Protein AF-A0A6V8LDZ2-F1 (afdb_monomer)

Foldseek 3Di:
DDDQLLVVLQVLLCVQVVDGQQDDPDPVSSVVCLVDNQGHDRPRCVLCVVLSVQSSDPDPVSHDDPVRSVVSVVVSVDDPPPDDDPPPPPDPDDDPDPDDPDPDDPDDDDDDDDDDDDDDDDDDDDDDDDDDDDDDDDDDDDDDDDDDDPDPDDPPPPPDDPDADDLDDDDDADPDPAPDADDDDPDDPDDDDPQWDWGADPLGDIDIDGVQWGWDDDNQKTWTHDVVFPKIKIKGKQLPDDDAQLVVVVVSVCVVVVVVQFAPKDWPDWAKADPAVTHIKTWIWGAHPVRFIKIKIWTWDANDNSIIMIIMIMHGPVPPPPDPDPHD

Solvent-accessible surface area (backbone atoms only — not comparable to full-atom values): 21182 Å² total; per-residue (Å²): 136,86,73,64,56,46,62,51,26,43,50,54,40,24,73,60,65,76,43,58,44,39,70,51,98,42,70,67,54,21,53,48,27,66,72,74,47,77,66,55,87,66,86,71,35,67,72,45,42,69,47,42,63,26,25,58,37,83,55,70,92,73,26,54,50,71,70,55,42,50,55,46,49,54,55,51,68,51,76,65,93,87,66,78,78,76,77,77,76,78,73,77,79,80,76,91,70,94,72,88,80,73,87,81,72,85,84,78,83,87,88,81,79,89,86,86,79,88,83,84,82,91,86,82,90,82,88,84,89,86,86,86,88,86,88,82,87,86,87,80,87,84,87,88,81,92,76,96,72,90,76,86,82,74,84,71,74,69,90,78,70,96,60,88,81,58,97,80,63,68,77,80,78,75,96,64,84,66,63,83,74,52,79,66,71,96,77,65,98,67,87,74,60,92,65,44,41,66,41,54,45,96,92,70,54,73,47,76,44,54,67,77,38,50,48,48,69,50,87,81,29,41,35,36,32,40,76,98,51,80,34,37,41,34,42,38,70,38,46,82,74,75,81,62,45,51,58,49,50,56,47,52,51,51,59,56,53,72,72,60,76,47,39,80,58,44,80,74,45,75,42,66,37,74,54,82,77,22,29,16,33,41,30,36,34,28,37,50,98,86,67,50,52,32,30,36,43,36,44,34,32,27,81,50,94,64,34,28,39,32,44,35,42,36,33,44,44,91,73,49,72,79,74,75,79,78,76,125

Sequence (328 aa):
METDLWSLGATLFAAVEGRSPYARSTTMATLTALATAPPDPAPRAGALRPVLGGLLRKDPRHRLTAEEAERLLRRAATPPAGTTPARTRRLPLPRRTTEHVRPEFPAGNPHRRRRYLAAGAAAAVVATLVTVGVAVLLDTGGERGTARLAAIGGASAPAGGAGAGSAMPCGSPPTGPGQTRPPVPATHRYALADGFVWHADPTGFEMAAPATWTYFRDGDVVCFREPGGPRLLAVDTEPDLIGDAVAHWKFEEKRVTATGGLSGYSRVAILPNRYFAGGADWDCTWTNTKGDRLRARQELFRTAPGLAYTIIWITRDLDWPGALPSYG

Secondary structure (DSSP, 8-state):
----HHHHHHHHHHHHHSS-TT--SSHHHHHHHHHHSPPPP-TT-GGGHHHHHHHT-SSGGGSPPHHHHHHHHHHHHS--TT--------PPPPP--------------------------------------------------------------------S--SS---SPPSSSPPPPPPPPS--SSPPPTTEEEEE-TTS-EEEEETTSEEEEETTEEEEE-TTSS-EEEEEE-TT--S-HHHHHHHHHHHHHHTS-STT-EEEEEEEE-STT-EEEEEEEEE-TTSPEEEEEEEEEEEETTEEEEEEEEEEGGGS-S-PPP--

InterPro domains:
  IPR000719 Protein kinase domain [PS50011] (1-73)
  IPR011009 Protein kinase-like domain superfamily [SSF56112] (2-102)

Mean predicted aligned error: 20.53 Å

Structure (mmCIF, N/CA/C/O backbone):
data_AF-A0A6V8LDZ2-F1
#
_entry.id   AF-A0A6V8LDZ2-F1
#
loop_
_atom_site.group_PDB
_atom_site.id
_atom_site.type_symbol
_atom_site.label_atom_id
_atom_site.label_alt_id
_atom_site.label_comp_id
_atom_site.label_asym_id
_atom_site.label_entity_id
_atom_site.label_seq_id
_atom_site.pdbx_PDB_ins_code
_atom_site.Cartn_x
_atom_site.Cartn_y
_atom_site.Cartn_z
_atom_site.occupancy
_atom_site.B_iso_or_equiv
_atom_site.auth_seq_id
_atom_site.auth_comp_id
_atom_site.auth_asym_id
_atom_site.auth_atom_id
_atom_site.pdbx_PDB_model_num
ATOM 1 N N . MET A 1 1 ? 20.212 1.951 -21.242 1.00 34.53 1 MET A N 1
ATOM 2 C CA . MET A 1 1 ? 18.797 1.529 -21.245 1.00 34.53 1 MET A CA 1
ATOM 3 C C . MET A 1 1 ? 18.808 0.022 -21.067 1.00 34.53 1 MET A C 1
ATOM 5 O O . MET A 1 1 ? 19.000 -0.709 -22.027 1.00 34.53 1 MET A O 1
ATOM 9 N N . GLU A 1 2 ? 18.808 -0.421 -19.816 1.00 43.12 2 GLU A N 1
ATOM 10 C CA . GLU A 1 2 ? 19.025 -1.822 -19.453 1.00 43.12 2 GLU A CA 1
ATOM 11 C C . GLU A 1 2 ? 17.706 -2.573 -19.657 1.00 43.12 2 GLU A C 1
ATOM 13 O O . GLU A 1 2 ? 16.691 -2.262 -19.038 1.00 43.12 2 GLU A O 1
ATOM 18 N N . THR A 1 3 ? 17.673 -3.462 -20.645 1.00 55.00 3 THR A N 1
ATOM 19 C CA . THR A 1 3 ? 16.489 -4.260 -20.978 1.00 55.00 3 THR A CA 1
ATOM 20 C C . THR A 1 3 ? 16.364 -5.375 -19.940 1.00 55.00 3 THR A C 1
ATOM 22 O O . THR A 1 3 ? 17.343 -6.067 -19.679 1.00 55.00 3 THR A O 1
ATOM 25 N N . ASP A 1 4 ? 15.187 -5.561 -19.335 1.00 83.38 4 ASP A N 1
ATOM 26 C CA . ASP A 1 4 ? 15.007 -6.567 -18.280 1.00 83.38 4 ASP A CA 1
ATOM 27 C C . ASP A 1 4 ? 15.231 -8.000 -18.816 1.00 83.38 4 ASP A C 1
ATOM 29 O O . ASP A 1 4 ? 14.411 -8.570 -19.543 1.00 83.38 4 ASP A O 1
ATOM 33 N N . LEU A 1 5 ? 16.370 -8.589 -18.440 1.00 88.62 5 LEU A N 1
ATOM 34 C CA . LEU A 1 5 ? 16.816 -9.934 -18.823 1.00 88.62 5 LEU A CA 1
ATOM 35 C C . LEU A 1 5 ? 15.851 -11.040 -18.367 1.00 88.62 5 LEU A C 1
ATOM 37 O O . LEU A 1 5 ? 15.794 -12.112 -18.978 1.00 88.62 5 LEU A O 1
ATOM 41 N N . TRP A 1 6 ? 15.054 -10.786 -17.328 1.00 88.38 6 TRP A N 1
ATOM 42 C CA . TRP A 1 6 ? 14.038 -11.729 -16.868 1.00 88.38 6 TRP A CA 1
ATOM 43 C C . TRP A 1 6 ? 12.865 -11.822 -17.845 1.00 88.38 6 TRP A C 1
ATOM 45 O O . TRP A 1 6 ? 12.447 -12.924 -18.211 1.00 88.38 6 TRP A O 1
ATOM 55 N N . SER A 1 7 ? 12.402 -10.676 -18.348 1.00 87.12 7 SER A N 1
ATOM 56 C CA . SER A 1 7 ? 11.369 -10.594 -19.385 1.00 87.12 7 SER A CA 1
ATOM 57 C C . SER A 1 7 ? 11.802 -11.281 -20.692 1.00 87.12 7 SER A C 1
ATOM 59 O O . SER A 1 7 ? 11.003 -11.975 -21.332 1.00 87.12 7 SER A O 1
ATOM 61 N N . LEU A 1 8 ? 13.089 -11.188 -21.055 1.00 91.06 8 LEU A N 1
ATOM 62 C CA . LEU A 1 8 ? 13.672 -11.964 -22.159 1.00 91.06 8 LEU A CA 1
ATOM 63 C C . LEU A 1 8 ? 13.602 -13.476 -21.888 1.00 91.06 8 LEU A C 1
ATOM 65 O O . LEU A 1 8 ? 13.150 -14.236 -22.746 1.00 91.06 8 LEU A O 1
ATOM 69 N N . GLY A 1 9 ? 14.000 -13.916 -20.690 1.00 92.00 9 GLY A N 1
ATOM 70 C CA . GLY A 1 9 ? 13.922 -15.320 -20.282 1.00 92.00 9 GLY A CA 1
ATOM 71 C C . GLY A 1 9 ? 12.496 -15.875 -20.327 1.00 92.00 9 GLY A C 1
ATOM 72 O O . GLY A 1 9 ? 12.280 -16.976 -20.834 1.00 92.00 9 GLY A O 1
ATOM 73 N N . ALA A 1 10 ? 11.509 -15.101 -19.866 1.00 89.19 10 ALA A N 1
ATOM 74 C CA . ALA A 1 10 ? 10.099 -15.487 -19.903 1.00 89.19 10 ALA A CA 1
ATOM 75 C C . ALA A 1 10 ? 9.569 -15.604 -21.341 1.00 89.19 10 ALA A C 1
ATOM 77 O O . ALA A 1 10 ? 8.840 -16.546 -21.659 1.00 89.19 10 ALA A O 1
ATOM 78 N N . THR A 1 11 ? 9.987 -14.696 -22.226 1.00 91.69 11 THR A N 1
ATOM 79 C CA . THR A 1 11 ? 9.624 -14.719 -23.650 1.00 91.69 11 THR A CA 1
ATOM 80 C C . THR A 1 11 ? 10.235 -15.924 -24.367 1.00 91.69 11 THR A C 1
ATOM 82 O O . THR A 1 11 ? 9.533 -16.632 -25.087 1.00 91.69 11 THR A O 1
ATOM 85 N N . LEU A 1 12 ? 11.521 -16.213 -24.135 1.00 92.12 12 LEU A N 1
ATOM 86 C CA . LEU A 1 12 ? 12.196 -17.389 -24.698 1.00 92.12 12 LEU A CA 1
ATOM 87 C C . LEU A 1 12 ? 11.582 -18.695 -24.185 1.00 92.12 12 LEU A C 1
ATOM 89 O O . LEU A 1 12 ? 11.376 -19.624 -24.966 1.00 92.12 12 LEU A O 1
ATOM 93 N N . PHE A 1 13 ? 11.239 -18.757 -22.895 1.00 91.62 13 PHE A N 1
ATOM 94 C CA . PHE A 1 13 ? 10.516 -19.891 -22.327 1.00 91.62 13 PHE A CA 1
ATOM 95 C C . PHE A 1 13 ? 9.179 -20.087 -23.045 1.00 91.62 13 PHE A C 1
ATOM 97 O O . PHE A 1 13 ? 8.890 -21.190 -23.497 1.00 91.62 13 PHE A O 1
ATOM 104 N N . ALA A 1 14 ? 8.386 -19.025 -23.212 1.00 89.56 14 ALA A N 1
ATOM 105 C CA . ALA A 1 14 ? 7.100 -19.104 -23.898 1.00 89.56 14 ALA A CA 1
ATOM 106 C C . ALA A 1 14 ? 7.238 -19.498 -25.377 1.00 89.56 14 ALA A C 1
ATOM 108 O O . ALA A 1 14 ? 6.410 -20.255 -25.878 1.00 89.56 14 ALA A O 1
ATOM 109 N N . ALA A 1 15 ? 8.293 -19.057 -26.065 1.00 91.19 15 ALA A N 1
ATOM 110 C CA . ALA A 1 15 ? 8.558 -19.436 -27.453 1.00 91.19 15 ALA A CA 1
ATOM 111 C C . ALA A 1 15 ? 8.869 -20.936 -27.612 1.00 91.19 15 ALA A C 1
ATOM 113 O O . ALA A 1 15 ? 8.462 -21.555 -28.592 1.00 91.19 15 ALA A O 1
ATOM 114 N N . VAL A 1 16 ? 9.570 -21.527 -26.642 1.00 91.94 16 VAL A N 1
ATOM 115 C CA . VAL A 1 16 ? 9.959 -22.946 -26.646 1.00 91.94 16 VAL A CA 1
ATOM 116 C C . VAL A 1 16 ? 8.846 -23.845 -26.100 1.00 91.94 16 VAL A C 1
ATOM 118 O O . VAL A 1 16 ? 8.580 -24.926 -26.628 1.00 91.94 16 VAL A O 1
ATOM 121 N N . GLU A 1 17 ? 8.202 -23.414 -25.017 1.00 86.25 17 GLU A N 1
ATOM 122 C CA . GLU A 1 17 ? 7.240 -24.210 -24.258 1.00 86.25 17 GLU A CA 1
ATOM 123 C C . GLU A 1 17 ? 5.776 -23.878 -24.601 1.00 86.25 17 GLU A C 1
ATOM 125 O O . GLU A 1 17 ? 4.855 -24.544 -24.128 1.00 86.25 17 GLU A O 1
ATOM 130 N N . GLY A 1 18 ? 5.503 -22.860 -25.414 1.00 86.81 18 GLY A N 1
ATOM 131 C CA . GLY A 1 18 ? 4.137 -22.459 -25.783 1.00 86.81 18 GLY A CA 1
ATOM 132 C C . GLY A 1 18 ? 3.273 -21.977 -24.609 1.00 86.81 18 GLY A C 1
ATOM 133 O O . GLY A 1 18 ? 2.060 -21.857 -24.752 1.00 86.81 18 GLY A O 1
ATOM 134 N N . ARG A 1 19 ? 3.870 -21.733 -23.437 1.00 83.50 19 ARG A N 1
ATOM 135 C CA . ARG A 1 19 ? 3.201 -21.283 -22.208 1.00 83.50 19 ARG A CA 1
ATOM 136 C C . ARG A 1 19 ? 4.161 -20.457 -21.360 1.00 83.50 19 ARG A C 1
ATOM 138 O O . ARG A 1 19 ? 5.368 -20.661 -21.434 1.00 83.50 19 ARG A O 1
ATOM 145 N N . SER A 1 20 ? 3.634 -19.559 -20.530 1.00 87.94 20 SER A N 1
ATOM 146 C CA . SER A 1 20 ? 4.458 -18.802 -19.578 1.00 87.94 20 SER A CA 1
ATOM 147 C C . SER A 1 20 ? 5.080 -19.731 -18.515 1.00 87.94 20 SER A C 1
ATOM 149 O O . SER A 1 20 ? 4.407 -20.676 -18.086 1.00 87.94 20 SER A O 1
ATOM 151 N N . PRO A 1 21 ? 6.317 -19.456 -18.046 1.00 86.50 21 PRO A N 1
ATOM 152 C CA . PRO A 1 21 ? 6.976 -20.230 -16.985 1.00 86.50 21 PRO A CA 1
ATOM 153 C C . PRO A 1 21 ? 6.234 -20.219 -15.645 1.00 86.50 21 PRO A C 1
ATOM 155 O O . PRO A 1 21 ? 6.522 -21.054 -14.793 1.00 86.50 21 PRO A O 1
ATOM 158 N N . TYR A 1 22 ? 5.285 -19.298 -15.462 1.00 87.94 22 TYR A N 1
ATOM 159 C CA . TYR A 1 22 ? 4.509 -19.139 -14.231 1.00 87.94 22 TYR A CA 1
ATOM 160 C C . TYR A 1 22 ? 2.998 -19.247 -14.464 1.00 87.94 22 TYR A C 1
ATOM 162 O O . TYR A 1 22 ? 2.218 -18.881 -13.589 1.00 87.94 22 TYR A O 1
ATOM 170 N N . ALA A 1 23 ? 2.563 -19.713 -15.640 1.00 82.50 23 ALA A N 1
ATOM 171 C CA . ALA A 1 23 ? 1.142 -19.810 -15.963 1.00 82.50 23 ALA A CA 1
ATOM 172 C C . ALA A 1 23 ? 0.403 -20.691 -14.941 1.00 82.50 23 ALA A C 1
ATOM 174 O O . ALA A 1 23 ? 0.799 -21.832 -14.687 1.00 82.50 23 ALA A O 1
ATOM 175 N N . ARG A 1 24 ? -0.688 -20.176 -14.371 1.00 88.12 24 ARG A N 1
ATOM 176 C CA . ARG A 1 24 ? -1.622 -20.923 -13.516 1.00 88.12 24 ARG A CA 1
ATOM 177 C C . ARG A 1 24 ? -3.052 -20.748 -14.030 1.00 88.12 24 ARG A C 1
ATOM 179 O O . ARG A 1 24 ? -3.310 -19.919 -14.897 1.00 88.12 24 ARG A O 1
ATOM 186 N N . SER A 1 25 ? -3.981 -21.540 -13.495 1.00 79.94 25 SER A N 1
ATOM 187 C CA . SER A 1 25 ? -5.395 -21.543 -13.904 1.00 79.94 25 SER A CA 1
ATOM 188 C C . SER A 1 25 ? -6.151 -20.258 -13.557 1.00 79.94 25 SER A C 1
ATOM 190 O O . SER A 1 25 ? -7.186 -19.986 -14.156 1.00 79.94 25 SER A O 1
ATOM 192 N N . THR A 1 26 ? -5.648 -19.460 -12.612 1.00 74.31 26 THR A N 1
ATOM 193 C CA . THR A 1 26 ? -6.219 -18.156 -12.255 1.00 74.31 26 THR A CA 1
ATOM 194 C C . THR A 1 26 ? -5.159 -17.060 -12.320 1.00 74.31 26 THR A C 1
ATOM 196 O O . THR A 1 26 ? -3.963 -17.306 -12.119 1.00 74.31 26 THR A O 1
ATOM 199 N N . THR A 1 27 ? -5.594 -15.825 -12.578 1.00 72.12 27 THR A N 1
ATOM 200 C CA . THR A 1 27 ? -4.716 -14.645 -12.616 1.00 72.12 27 THR A CA 1
ATOM 201 C C . THR A 1 27 ? -3.994 -14.453 -11.288 1.00 72.12 27 THR A C 1
ATOM 203 O O . THR A 1 27 ? -2.779 -14.281 -11.278 1.00 72.12 27 THR A O 1
ATOM 206 N N . MET A 1 28 ? -4.712 -14.575 -10.165 1.00 59.00 28 MET A N 1
ATOM 207 C CA . MET A 1 28 ? -4.116 -14.450 -8.834 1.00 59.00 28 MET A CA 1
ATOM 208 C C . MET A 1 28 ? -3.047 -15.521 -8.599 1.00 59.00 28 MET A C 1
ATOM 210 O O . MET A 1 28 ? -1.947 -15.193 -8.175 1.00 59.00 28 MET A O 1
ATOM 214 N N . ALA A 1 29 ? -3.309 -16.781 -8.965 1.00 57.56 29 ALA A N 1
ATOM 215 C CA . ALA A 1 29 ? -2.313 -17.843 -8.842 1.00 57.56 29 ALA A CA 1
ATOM 216 C C . ALA A 1 29 ? -1.091 -17.606 -9.745 1.00 57.56 29 ALA A C 1
ATOM 218 O O . ALA A 1 29 ? 0.025 -17.948 -9.361 1.00 57.56 29 ALA A O 1
ATOM 219 N N . THR A 1 30 ? -1.281 -17.000 -10.920 1.00 75.50 30 THR A N 1
ATOM 220 C CA . THR A 1 30 ? -0.185 -16.631 -11.830 1.00 75.50 30 THR A CA 1
ATOM 221 C C . THR A 1 30 ? 0.663 -15.507 -11.234 1.00 75.50 30 THR A C 1
ATOM 223 O O . THR A 1 30 ? 1.886 -15.608 -11.240 1.00 75.50 30 THR A O 1
ATOM 226 N N . LEU A 1 31 ? 0.040 -14.475 -10.654 1.00 78.44 31 LEU A N 1
ATOM 227 C CA . LEU A 1 31 ? 0.740 -13.397 -9.943 1.00 78.44 31 LEU A CA 1
ATOM 228 C C . LEU A 1 31 ? 1.488 -13.927 -8.712 1.00 78.44 31 LEU A C 1
ATOM 230 O O . LEU A 1 31 ? 2.654 -13.595 -8.509 1.00 78.44 31 LEU A O 1
ATOM 234 N N . THR A 1 32 ? 0.869 -14.823 -7.940 1.00 69.62 32 THR A N 1
ATOM 235 C CA . THR A 1 32 ? 1.536 -15.508 -6.828 1.00 69.62 32 THR A CA 1
ATOM 236 C C . THR A 1 32 ? 2.716 -16.341 -7.322 1.00 69.62 32 THR A C 1
ATOM 238 O O . THR A 1 32 ? 3.797 -16.234 -6.760 1.00 69.62 32 THR A O 1
ATOM 241 N N . ALA A 1 33 ? 2.567 -17.123 -8.395 1.00 74.12 33 ALA A N 1
ATOM 242 C CA . ALA A 1 33 ? 3.661 -17.920 -8.950 1.00 74.12 33 ALA A CA 1
ATOM 243 C C . ALA A 1 33 ? 4.815 -17.039 -9.465 1.00 74.12 33 ALA A C 1
ATOM 245 O O . ALA A 1 33 ? 5.985 -17.325 -9.199 1.00 74.12 33 ALA A O 1
ATOM 246 N N . LEU A 1 34 ? 4.492 -15.926 -10.127 1.00 82.50 34 LEU A N 1
ATOM 247 C CA . LEU A 1 34 ? 5.462 -14.915 -10.552 1.00 82.50 34 LEU A CA 1
ATOM 248 C C . LEU A 1 34 ? 6.227 -14.310 -9.374 1.00 82.50 34 LEU A C 1
ATOM 250 O O . LEU A 1 34 ? 7.408 -14.009 -9.533 1.00 82.50 34 LEU A O 1
ATOM 254 N N . ALA A 1 35 ? 5.607 -14.180 -8.201 1.00 74.44 35 ALA A N 1
ATOM 255 C CA . ALA A 1 35 ? 6.265 -13.693 -6.993 1.00 74.44 35 ALA A CA 1
ATOM 256 C C . ALA A 1 35 ? 7.083 -14.798 -6.301 1.00 74.44 35 ALA A C 1
ATOM 258 O O . ALA A 1 35 ? 8.293 -14.661 -6.127 1.00 74.44 35 ALA A O 1
ATOM 259 N N . THR A 1 36 ? 6.476 -15.943 -5.994 1.00 68.19 36 THR A N 1
ATOM 260 C CA . THR A 1 36 ? 7.003 -16.884 -4.990 1.00 68.19 36 THR A CA 1
ATOM 261 C C . THR A 1 36 ? 7.473 -18.223 -5.549 1.00 68.19 36 THR A C 1
ATOM 263 O O . THR A 1 36 ? 8.342 -18.856 -4.954 1.00 68.19 36 THR A O 1
ATOM 266 N N . ALA A 1 37 ? 6.941 -18.668 -6.689 1.00 73.69 37 ALA A N 1
ATOM 267 C CA . ALA A 1 37 ? 7.258 -19.987 -7.224 1.00 73.69 37 ALA A CA 1
ATOM 268 C C . ALA A 1 37 ? 8.549 -19.970 -8.063 1.00 73.69 37 ALA A C 1
ATOM 270 O O . ALA A 1 37 ? 8.851 -18.960 -8.714 1.00 73.69 37 ALA A O 1
ATOM 271 N N . PRO A 1 38 ? 9.306 -21.081 -8.103 1.00 79.69 38 PRO A N 1
ATOM 272 C CA . PRO A 1 38 ? 10.299 -21.289 -9.150 1.00 79.69 38 PRO A CA 1
ATOM 273 C C . PRO A 1 38 ? 9.608 -21.399 -10.524 1.00 79.69 38 PRO A C 1
ATOM 275 O O . PRO A 1 38 ? 8.433 -21.775 -10.586 1.00 79.69 38 PRO A O 1
ATOM 278 N N . PRO A 1 39 ? 10.308 -21.077 -11.628 1.00 84.38 39 PRO A N 1
ATOM 279 C CA . PRO A 1 39 ? 9.775 -21.294 -12.968 1.00 84.38 39 PRO A CA 1
ATOM 280 C C . PRO A 1 39 ? 9.496 -22.782 -13.193 1.00 84.38 39 PRO A C 1
ATOM 282 O O . PRO A 1 39 ? 10.249 -23.645 -12.733 1.00 84.38 39 PRO A O 1
ATOM 285 N N . ASP A 1 40 ? 8.426 -23.082 -13.925 1.00 82.75 40 ASP A N 1
ATOM 286 C CA . ASP A 1 40 ? 8.091 -24.458 -14.271 1.00 82.75 40 ASP A CA 1
ATOM 287 C C . ASP A 1 40 ? 9.223 -25.117 -15.088 1.00 82.75 40 ASP A C 1
ATOM 289 O O . ASP A 1 40 ? 9.951 -24.434 -15.815 1.00 82.75 40 ASP A O 1
ATOM 293 N N . PRO A 1 41 ? 9.363 -26.455 -15.043 1.00 84.00 41 PRO A N 1
ATOM 294 C CA . PRO A 1 41 ? 10.351 -27.153 -15.853 1.00 84.00 41 PRO A CA 1
ATOM 295 C C . PRO A 1 41 ? 10.188 -26.849 -17.349 1.00 84.00 41 PRO A C 1
ATOM 297 O O . PRO A 1 41 ? 9.067 -26.829 -17.866 1.00 84.00 41 PRO A O 1
ATOM 300 N N . ALA A 1 42 ? 11.319 -26.677 -18.041 1.00 88.81 42 ALA A N 1
ATOM 301 C CA . ALA A 1 42 ? 11.398 -26.495 -19.491 1.00 88.81 42 ALA A CA 1
ATOM 302 C C . ALA A 1 42 ? 11.878 -27.799 -20.177 1.00 88.81 42 ALA A C 1
ATOM 304 O O . ALA A 1 42 ? 13.085 -27.981 -20.413 1.00 88.81 42 ALA A O 1
ATOM 305 N N . PRO A 1 43 ? 10.988 -28.784 -20.418 1.00 87.06 43 PRO A N 1
ATOM 306 C CA . PRO A 1 43 ? 11.352 -30.055 -21.037 1.00 87.06 43 PRO A CA 1
ATOM 307 C C . PRO A 1 43 ? 11.834 -29.913 -22.489 1.00 87.06 43 PRO A C 1
ATOM 309 O O . PRO A 1 43 ? 12.722 -30.662 -22.892 1.00 87.06 43 PRO A O 1
ATOM 312 N N . ARG A 1 44 ? 11.312 -28.945 -23.252 1.00 86.19 44 ARG A N 1
ATOM 313 C CA . ARG A 1 44 ? 11.630 -28.705 -24.672 1.00 86.19 44 ARG A CA 1
ATOM 314 C C . ARG A 1 44 ? 12.802 -27.752 -24.890 1.00 86.19 44 ARG A C 1
ATOM 316 O O . ARG A 1 44 ? 13.242 -27.584 -26.022 1.00 86.19 44 ARG A O 1
ATOM 323 N N . ALA A 1 45 ? 13.347 -27.160 -23.831 1.00 85.69 45 ALA A N 1
ATOM 324 C CA . ALA A 1 45 ? 14.394 -26.149 -23.954 1.00 85.69 45 ALA A CA 1
ATOM 325 C C . ALA A 1 45 ? 15.742 -26.640 -24.486 1.00 85.69 45 ALA A C 1
ATOM 327 O O . ALA A 1 45 ? 16.495 -25.811 -24.986 1.00 85.69 45 ALA A O 1
ATOM 328 N N . GLY A 1 46 ? 16.065 -27.937 -24.434 1.00 90.56 46 GLY A N 1
ATOM 329 C CA . GLY A 1 46 ? 17.300 -28.465 -25.032 1.00 90.56 46 GLY A CA 1
ATOM 330 C C . GLY A 1 46 ? 18.542 -27.625 -24.685 1.00 90.56 46 GLY A C 1
ATOM 331 O O . GLY A 1 46 ? 18.816 -27.377 -23.509 1.00 90.56 46 GLY A O 1
ATOM 332 N N . ALA A 1 47 ? 19.246 -27.130 -25.709 1.00 88.31 47 ALA A N 1
ATOM 333 C CA . ALA A 1 47 ? 20.431 -26.274 -25.572 1.00 88.31 47 ALA A CA 1
ATOM 334 C C . ALA A 1 47 ? 20.169 -24.907 -24.900 1.00 88.31 47 ALA A C 1
ATOM 336 O O . ALA A 1 47 ? 21.103 -24.287 -24.399 1.00 88.31 47 ALA A O 1
ATOM 337 N N . LEU A 1 48 ? 18.914 -24.446 -24.834 1.00 91.81 48 LEU A N 1
ATOM 338 C CA . LEU A 1 48 ? 18.514 -23.213 -24.144 1.00 91.81 48 LEU A CA 1
ATOM 339 C C . LEU A 1 48 ? 18.305 -23.403 -22.636 1.00 91.81 48 LEU A C 1
ATOM 341 O O . LEU A 1 48 ? 18.161 -22.410 -21.924 1.00 91.81 48 LEU A O 1
ATOM 345 N N . ARG A 1 49 ? 18.316 -24.638 -22.108 1.00 90.38 49 ARG A N 1
ATOM 346 C CA . ARG A 1 49 ? 18.135 -24.888 -20.662 1.00 90.38 49 ARG A CA 1
ATOM 347 C C . ARG A 1 49 ? 19.073 -24.069 -19.762 1.00 90.38 49 ARG A C 1
ATOM 349 O O . ARG A 1 49 ? 18.563 -23.490 -18.804 1.00 90.38 49 ARG A O 1
ATOM 356 N N . PRO A 1 50 ? 20.389 -23.959 -20.038 1.00 89.38 50 PRO A N 1
ATOM 357 C CA . PRO A 1 50 ? 21.293 -23.166 -19.201 1.00 89.38 50 PRO A CA 1
ATOM 358 C C . PRO A 1 50 ? 20.975 -21.667 -19.246 1.00 89.38 50 PRO A C 1
ATOM 360 O O . PRO A 1 50 ? 21.082 -20.985 -18.230 1.00 89.38 50 PRO A O 1
ATOM 363 N N . VAL A 1 51 ? 20.533 -21.167 -20.407 1.00 93.69 51 VAL A N 1
ATOM 364 C CA . VAL A 1 51 ? 20.124 -19.767 -20.589 1.00 93.69 51 VAL A CA 1
ATOM 365 C C . VAL A 1 51 ? 18.864 -19.479 -19.778 1.00 93.69 51 VAL A C 1
ATOM 367 O O . VAL A 1 51 ? 18.857 -18.562 -18.963 1.00 93.69 51 VAL A O 1
ATOM 370 N N . LEU A 1 52 ? 17.814 -20.292 -19.943 1.00 92.31 52 LEU A N 1
ATOM 371 C CA . LEU A 1 52 ? 16.556 -20.124 -19.209 1.00 92.31 52 LEU A CA 1
ATOM 372 C C . LEU A 1 52 ? 16.768 -20.252 -17.697 1.00 92.31 52 LEU A C 1
ATOM 374 O O . LEU A 1 52 ? 16.248 -19.441 -16.937 1.00 92.31 52 LEU A O 1
ATOM 378 N N . GLY A 1 53 ? 17.577 -21.222 -17.265 1.00 89.62 53 GLY A N 1
ATOM 379 C CA . GLY A 1 53 ? 17.900 -21.428 -15.854 1.00 89.62 53 GLY A CA 1
ATOM 380 C C . GLY A 1 53 ? 18.678 -20.273 -15.221 1.00 89.62 53 GLY A C 1
ATOM 381 O O . GLY A 1 53 ? 18.562 -20.069 -14.018 1.00 89.62 53 GLY A O 1
ATOM 382 N N . GLY A 1 54 ? 19.449 -19.515 -16.005 1.00 90.06 54 GLY A N 1
ATOM 383 C CA . GLY A 1 54 ? 20.187 -18.344 -15.532 1.00 90.06 54 GLY A CA 1
ATOM 384 C C . GLY A 1 54 ? 19.399 -17.033 -15.614 1.00 90.06 54 GLY A C 1
ATOM 385 O O . GLY A 1 54 ? 19.479 -16.225 -14.691 1.00 90.06 54 GLY A O 1
ATOM 386 N N . LEU A 1 55 ? 18.604 -16.834 -16.672 1.00 91.69 55 LEU A N 1
ATOM 387 C CA . LEU A 1 55 ? 17.759 -15.644 -16.860 1.00 91.69 55 LEU A CA 1
ATOM 388 C C . LEU A 1 55 ? 16.546 -15.627 -15.921 1.00 91.69 55 LEU A C 1
ATOM 390 O O . LEU A 1 55 ? 16.152 -14.569 -15.436 1.00 91.69 55 LEU A O 1
ATOM 394 N N . LEU A 1 56 ? 15.964 -16.794 -15.626 1.00 90.94 56 LEU A N 1
ATOM 395 C CA . LEU A 1 56 ? 14.800 -16.924 -14.741 1.00 90.94 56 LEU A CA 1
ATOM 396 C C . LEU A 1 56 ? 15.179 -17.068 -13.257 1.00 90.94 56 LEU A C 1
ATOM 398 O O . LEU A 1 56 ? 14.339 -17.453 -12.441 1.00 90.94 56 LEU A O 1
ATOM 402 N N . ARG A 1 57 ? 16.423 -16.739 -12.876 1.00 87.06 57 ARG A N 1
ATOM 403 C CA . ARG A 1 57 ? 16.816 -16.660 -11.463 1.00 87.06 57 ARG A CA 1
ATOM 404 C C . ARG A 1 57 ? 16.123 -15.485 -10.782 1.00 87.06 57 ARG A C 1
ATOM 406 O O . ARG A 1 57 ? 16.164 -14.347 -11.258 1.00 87.06 57 ARG A O 1
ATOM 413 N N . LYS A 1 58 ? 15.502 -15.787 -9.640 1.00 76.75 58 LYS A N 1
ATOM 414 C CA . LYS A 1 58 ? 14.751 -14.823 -8.831 1.00 76.75 58 LYS A CA 1
ATOM 415 C C . LYS A 1 58 ? 15.654 -13.733 -8.259 1.00 76.75 58 LYS A C 1
ATOM 417 O O . LYS A 1 58 ? 15.341 -12.567 -8.454 1.00 76.75 58 LYS A O 1
ATOM 422 N N . ASP A 1 59 ? 16.778 -14.101 -7.638 1.00 79.44 59 ASP A N 1
ATOM 423 C CA . ASP A 1 59 ? 17.766 -13.137 -7.134 1.00 79.44 59 ASP A CA 1
ATOM 424 C C . ASP A 1 59 ? 18.553 -12.509 -8.305 1.00 79.44 59 ASP A C 1
ATOM 426 O O . ASP A 1 59 ? 19.280 -13.239 -8.991 1.00 79.44 59 ASP A O 1
ATOM 430 N N . PRO A 1 60 ? 18.444 -11.184 -8.540 1.00 78.81 60 PRO A N 1
ATOM 431 C CA . PRO A 1 60 ? 19.146 -10.502 -9.626 1.00 78.81 60 PRO A CA 1
ATOM 432 C C . PRO A 1 60 ? 20.669 -10.638 -9.550 1.00 78.81 60 PRO A C 1
ATOM 434 O O . PRO A 1 60 ? 21.314 -10.725 -10.587 1.00 78.81 60 PRO A O 1
ATOM 437 N N . ARG A 1 61 ? 21.251 -10.731 -8.344 1.00 78.44 61 ARG A N 1
ATOM 438 C CA . ARG A 1 61 ? 22.713 -10.849 -8.155 1.00 78.44 61 ARG A CA 1
ATOM 439 C C . ARG A 1 61 ? 23.269 -12.175 -8.660 1.00 78.44 61 ARG A C 1
ATOM 441 O O . ARG A 1 61 ? 24.452 -12.285 -8.950 1.00 78.44 61 ARG A O 1
ATOM 448 N N . HIS A 1 62 ? 22.409 -13.187 -8.731 1.00 82.69 62 HIS A N 1
ATOM 449 C CA . HIS A 1 62 ? 22.749 -14.507 -9.240 1.00 82.69 62 HIS A CA 1
ATOM 450 C C . HIS A 1 62 ? 22.273 -14.709 -10.683 1.00 82.69 62 HIS A C 1
ATOM 452 O O . HIS A 1 62 ? 22.543 -15.766 -11.256 1.00 82.69 62 HIS A O 1
ATOM 458 N N . ARG A 1 63 ? 21.528 -13.755 -11.255 1.00 90.62 63 ARG A N 1
ATOM 459 C CA . ARG A 1 63 ? 21.006 -13.816 -12.624 1.00 90.62 63 ARG A CA 1
ATOM 460 C C . ARG A 1 63 ? 22.151 -13.625 -13.618 1.00 90.62 63 ARG A C 1
ATOM 462 O O . ARG A 1 63 ? 23.100 -12.905 -13.330 1.00 90.62 63 ARG A O 1
ATOM 469 N N . LEU A 1 64 ? 22.063 -14.286 -14.775 1.00 90.94 64 LEU A N 1
ATOM 470 C CA . LEU A 1 64 ? 23.035 -14.077 -15.856 1.00 90.94 64 LEU A CA 1
ATOM 471 C C . LEU A 1 64 ? 23.085 -12.598 -16.241 1.00 90.94 64 LEU A C 1
ATOM 473 O O . LEU A 1 64 ? 22.029 -11.973 -16.377 1.00 90.94 64 LEU A O 1
ATOM 477 N N . THR A 1 65 ? 24.289 -12.079 -16.480 1.00 90.31 65 THR A N 1
ATOM 478 C CA . THR A 1 65 ? 24.442 -10.760 -17.107 1.00 90.31 65 THR A CA 1
ATOM 479 C C . THR A 1 65 ? 24.072 -10.827 -18.590 1.00 90.31 65 THR A C 1
ATOM 481 O O . THR A 1 65 ? 23.945 -11.912 -19.173 1.00 90.31 65 THR A O 1
ATOM 484 N N . ALA A 1 66 ? 23.910 -9.665 -19.227 1.00 88.62 66 ALA A N 1
ATOM 485 C CA . ALA A 1 66 ? 23.589 -9.590 -20.648 1.00 88.62 66 ALA A CA 1
ATOM 486 C C . ALA A 1 66 ? 24.675 -10.258 -21.512 1.00 88.62 66 ALA A C 1
ATOM 488 O O . ALA A 1 66 ? 24.357 -11.038 -22.409 1.00 88.62 66 ALA A O 1
ATOM 489 N N . GLU A 1 67 ? 25.951 -10.037 -21.188 1.00 90.19 67 GLU A N 1
ATOM 490 C CA . GLU A 1 67 ? 27.107 -10.592 -21.899 1.00 90.19 67 GLU A CA 1
ATOM 491 C C . GLU A 1 67 ? 27.173 -12.119 -21.768 1.00 90.19 67 GLU A C 1
ATOM 493 O O . GLU A 1 67 ? 27.500 -12.841 -22.716 1.00 90.19 67 GLU A O 1
ATOM 498 N N . GLU A 1 68 ? 26.855 -12.646 -20.584 1.00 90.62 68 GLU A N 1
ATOM 499 C CA . GLU A 1 68 ? 26.829 -14.087 -20.348 1.00 90.62 68 GLU A CA 1
ATOM 500 C C . GLU A 1 68 ? 25.650 -14.765 -21.041 1.00 90.62 68 GLU A C 1
ATOM 502 O O . GLU A 1 68 ? 25.817 -15.831 -21.644 1.00 90.62 68 GLU A O 1
ATOM 507 N N . ALA A 1 69 ? 24.475 -14.134 -20.992 1.00 91.19 69 ALA A N 1
ATOM 508 C CA . ALA A 1 69 ? 23.288 -14.589 -21.697 1.00 91.19 69 ALA A CA 1
ATOM 509 C C . ALA A 1 69 ? 23.522 -14.608 -23.212 1.00 91.19 69 ALA A C 1
ATOM 511 O O . ALA A 1 69 ? 23.241 -15.619 -23.856 1.00 91.19 69 ALA A O 1
ATOM 512 N N . GLU A 1 70 ? 24.108 -13.549 -23.776 1.00 90.50 70 GLU A N 1
ATOM 513 C CA . GLU A 1 70 ? 24.461 -13.477 -25.194 1.00 90.50 70 GLU A CA 1
ATOM 514 C C . GLU A 1 70 ? 25.437 -14.594 -25.586 1.00 90.50 70 GLU A C 1
ATOM 516 O O . GLU A 1 70 ? 25.210 -15.312 -26.564 1.00 90.50 70 GLU A O 1
ATOM 521 N N . ARG A 1 71 ? 26.498 -14.801 -24.797 1.00 91.12 71 ARG A N 1
ATOM 522 C CA . ARG A 1 71 ? 27.480 -15.868 -25.034 1.00 91.12 71 ARG A CA 1
ATOM 523 C C . ARG A 1 71 ? 26.826 -17.250 -25.061 1.00 91.12 71 ARG A C 1
ATOM 525 O O . ARG A 1 71 ? 27.152 -18.065 -25.927 1.00 91.12 71 ARG A O 1
ATOM 532 N N . LEU A 1 72 ? 25.923 -17.535 -24.125 1.00 91.62 72 LEU A N 1
ATOM 533 C CA . LEU A 1 72 ? 25.219 -18.818 -24.061 1.00 91.62 72 LEU A CA 1
ATOM 534 C C . LEU A 1 72 ? 24.180 -18.970 -25.182 1.00 91.62 72 LEU A C 1
ATOM 536 O O . LEU A 1 72 ? 24.072 -20.053 -25.757 1.00 91.62 72 LEU A O 1
ATOM 540 N N . LEU A 1 73 ? 23.474 -17.898 -25.550 1.00 91.62 73 LEU A N 1
ATOM 541 C CA . LEU A 1 73 ? 22.546 -17.883 -26.685 1.00 91.62 73 LEU A CA 1
ATOM 542 C C . LEU A 1 73 ? 23.268 -18.145 -28.010 1.00 91.62 73 LEU A C 1
ATOM 544 O O . LEU A 1 73 ? 22.806 -18.964 -28.800 1.00 91.62 73 LEU A O 1
ATOM 548 N N . ARG A 1 74 ? 24.435 -17.525 -28.229 1.00 89.81 74 ARG A N 1
ATOM 549 C CA . ARG A 1 74 ? 25.277 -17.788 -29.408 1.00 89.81 74 ARG A CA 1
ATOM 550 C C . ARG A 1 74 ? 25.703 -19.252 -29.478 1.00 89.81 74 ARG A C 1
ATOM 552 O O . ARG A 1 74 ? 25.637 -19.845 -30.545 1.00 89.81 74 ARG A O 1
ATOM 559 N N . ARG A 1 75 ? 26.075 -19.860 -28.346 1.00 87.94 75 ARG A N 1
ATOM 560 C CA . ARG A 1 75 ? 26.399 -21.297 -28.288 1.00 87.94 75 ARG A CA 1
ATOM 561 C C . ARG A 1 75 ? 25.195 -22.179 -28.612 1.00 87.94 75 ARG A C 1
ATOM 563 O O . ARG A 1 75 ? 25.357 -23.150 -29.336 1.00 87.94 75 ARG A O 1
ATOM 570 N N . ALA A 1 76 ? 24.008 -21.840 -28.110 1.00 86.31 76 ALA A N 1
ATOM 571 C CA . ALA A 1 76 ? 22.781 -22.583 -28.400 1.00 86.31 76 ALA A CA 1
ATOM 572 C C . ALA A 1 76 ? 22.318 -22.433 -29.862 1.00 86.31 76 ALA A C 1
ATOM 574 O O . ALA A 1 76 ? 21.661 -23.327 -30.388 1.00 86.31 76 ALA A O 1
ATOM 575 N N . ALA A 1 77 ? 22.665 -21.319 -30.515 1.00 83.75 77 ALA A N 1
ATOM 576 C CA . ALA A 1 77 ? 22.384 -21.070 -31.927 1.00 83.75 77 ALA A CA 1
ATOM 577 C C . ALA A 1 77 ? 23.362 -21.781 -32.880 1.00 83.75 77 ALA A C 1
ATOM 579 O O . ALA A 1 77 ? 23.045 -21.940 -34.059 1.00 83.75 77 ALA A O 1
ATOM 580 N N . THR A 1 78 ? 24.529 -22.215 -32.394 1.00 79.50 78 THR A N 1
ATOM 581 C CA . THR A 1 78 ? 25.506 -22.961 -33.194 1.00 79.50 78 THR A CA 1
ATOM 582 C C . TH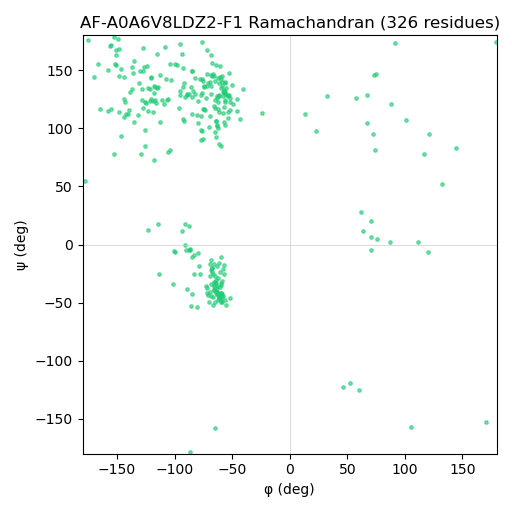R A 1 78 ? 25.158 -24.453 -33.185 1.00 79.50 78 THR A C 1
ATOM 584 O O . THR A 1 78 ? 25.274 -25.097 -32.140 1.00 79.50 78 THR A O 1
ATOM 587 N N . PRO A 1 79 ? 24.748 -25.048 -34.319 1.00 58.22 79 PRO A N 1
ATOM 588 C CA . PRO A 1 79 ? 24.521 -26.486 -34.390 1.00 58.22 79 PRO A CA 1
ATOM 589 C C . PRO A 1 79 ? 25.849 -27.249 -34.218 1.00 58.22 79 PRO A C 1
ATOM 591 O O . PRO A 1 79 ? 26.890 -26.768 -34.676 1.00 58.22 79 PRO A O 1
ATOM 594 N N . PRO A 1 80 ? 25.851 -28.441 -33.593 1.00 57.81 80 PRO A N 1
ATOM 595 C CA . PRO A 1 80 ? 27.042 -29.281 -33.557 1.00 57.81 80 PRO A CA 1
ATOM 596 C C . PRO A 1 80 ? 27.480 -29.622 -34.987 1.00 57.81 80 PRO A C 1
ATOM 598 O O . PRO A 1 80 ? 26.648 -29.936 -35.847 1.00 57.81 80 PRO A O 1
ATOM 601 N N . ALA A 1 81 ? 28.790 -29.544 -35.239 1.00 50.56 81 ALA A N 1
ATOM 602 C CA . ALA A 1 81 ? 29.383 -29.886 -36.526 1.00 50.56 81 ALA A CA 1
ATOM 603 C C . ALA A 1 81 ? 28.946 -31.305 -36.927 1.00 50.56 81 ALA A C 1
ATOM 605 O O . ALA A 1 81 ? 29.263 -32.272 -36.239 1.00 50.56 81 ALA A O 1
ATOM 606 N N . GLY A 1 82 ? 28.162 -31.407 -38.005 1.00 52.66 82 GLY A N 1
ATOM 607 C CA . GLY A 1 82 ? 27.641 -32.675 -38.528 1.00 52.66 82 GLY A CA 1
ATOM 608 C C . GLY A 1 82 ? 26.116 -32.804 -38.581 1.00 52.66 82 GLY A C 1
ATOM 609 O O . GLY A 1 82 ? 25.628 -33.763 -39.168 1.00 52.66 82 GLY A O 1
ATOM 610 N N . THR A 1 83 ? 25.338 -31.854 -38.048 1.00 48.81 83 THR A N 1
ATOM 611 C CA . THR A 1 83 ? 23.872 -31.877 -38.225 1.00 48.81 83 THR A CA 1
ATOM 612 C C . THR A 1 83 ? 23.475 -31.058 -39.450 1.00 48.81 83 THR A C 1
ATOM 614 O O . THR A 1 83 ? 23.549 -29.830 -39.440 1.00 48.81 83 THR A O 1
ATOM 617 N N . THR A 1 84 ? 23.053 -31.733 -40.520 1.00 44.41 84 THR A N 1
ATOM 618 C CA . THR A 1 84 ? 22.428 -31.099 -41.688 1.00 44.41 84 THR A CA 1
ATOM 619 C C . THR A 1 84 ? 21.256 -30.233 -41.212 1.00 44.41 84 THR A C 1
ATOM 621 O O . THR A 1 84 ? 20.410 -30.737 -40.469 1.00 44.41 84 THR A O 1
ATOM 624 N N . PRO A 1 85 ? 21.167 -28.943 -41.585 1.00 46.34 85 PRO A N 1
ATOM 625 C CA . PRO A 1 85 ? 20.069 -28.107 -41.129 1.00 46.34 85 PRO A CA 1
ATOM 626 C C . PRO A 1 85 ? 18.751 -28.682 -41.653 1.00 46.34 85 PRO A C 1
ATOM 628 O O . PRO A 1 85 ? 18.513 -28.729 -42.862 1.00 46.34 85 PRO A O 1
ATOM 631 N N . ALA A 1 86 ? 17.880 -29.113 -40.738 1.00 51.12 86 ALA A N 1
ATOM 632 C CA . ALA A 1 86 ? 16.485 -29.355 -41.060 1.00 51.12 86 ALA A CA 1
ATOM 633 C C . ALA A 1 86 ? 15.921 -28.036 -41.593 1.00 51.12 86 ALA A C 1
ATOM 635 O O . ALA A 1 86 ? 15.870 -27.030 -40.885 1.00 51.12 86 ALA A O 1
ATOM 636 N N . ARG A 1 87 ? 15.583 -28.043 -42.884 1.00 45.09 87 ARG A N 1
ATOM 637 C CA . ARG A 1 87 ? 15.049 -26.920 -43.652 1.00 45.09 87 ARG A CA 1
ATOM 638 C C . ARG A 1 87 ? 13.988 -26.207 -42.815 1.00 45.09 87 ARG A C 1
ATOM 640 O O . ARG A 1 87 ? 12.902 -26.743 -42.604 1.00 45.09 87 ARG A O 1
ATOM 647 N N . THR A 1 88 ? 14.306 -25.011 -42.328 1.00 47.75 88 THR A N 1
ATOM 648 C CA . THR A 1 88 ? 13.370 -24.151 -41.608 1.00 47.75 88 THR A CA 1
ATOM 649 C C . THR A 1 88 ? 12.186 -23.922 -42.537 1.00 47.75 88 THR A C 1
ATOM 651 O O . THR A 1 88 ? 12.291 -23.210 -43.539 1.00 47.75 88 THR A O 1
ATOM 654 N N . ARG A 1 89 ? 11.056 -24.578 -42.260 1.00 48.91 89 ARG A N 1
ATOM 655 C CA . ARG A 1 89 ? 9.795 -24.261 -42.922 1.00 48.91 89 ARG A CA 1
ATOM 656 C C . ARG A 1 89 ? 9.489 -22.827 -42.516 1.00 48.91 89 ARG A C 1
ATOM 658 O O . ARG A 1 89 ? 9.106 -22.585 -41.376 1.00 48.91 89 ARG A O 1
ATOM 665 N N . ARG A 1 90 ? 9.745 -21.875 -43.420 1.00 42.81 90 ARG A N 1
ATOM 666 C CA . ARG A 1 90 ? 9.358 -20.475 -43.232 1.00 42.81 90 ARG A CA 1
ATOM 667 C C . ARG A 1 90 ? 7.862 -20.477 -42.934 1.00 42.81 90 ARG A C 1
ATOM 669 O O . ARG A 1 90 ? 7.066 -20.805 -43.812 1.00 42.81 90 ARG A O 1
ATOM 676 N N . LEU A 1 91 ? 7.494 -20.186 -41.690 1.00 52.09 91 LEU A N 1
ATOM 677 C CA . LEU A 1 91 ? 6.116 -19.863 -41.359 1.00 52.09 91 LEU A CA 1
ATOM 678 C C . LEU A 1 91 ? 5.768 -18.576 -42.122 1.00 52.09 91 LEU A C 1
ATOM 680 O O . LEU A 1 91 ? 6.524 -17.604 -42.028 1.00 52.09 91 LEU A O 1
ATOM 684 N N . PRO A 1 92 ? 4.684 -18.559 -42.915 1.00 39.75 92 PRO A N 1
ATOM 685 C CA . PRO A 1 92 ? 4.184 -17.328 -43.507 1.00 39.75 92 PRO A CA 1
ATOM 686 C C . PRO A 1 92 ? 3.879 -16.325 -42.392 1.00 39.75 92 PRO A C 1
ATOM 688 O O . PRO A 1 92 ? 3.242 -16.686 -41.402 1.00 39.75 92 PRO A O 1
ATOM 691 N N . LEU A 1 93 ? 4.325 -15.074 -42.544 1.00 47.44 93 LEU A N 1
ATOM 692 C CA . LEU A 1 93 ? 3.871 -13.998 -41.667 1.00 47.44 93 LEU A CA 1
ATOM 693 C C . LEU A 1 93 ? 2.335 -13.933 -41.744 1.00 47.44 93 LEU A C 1
ATOM 695 O O . LEU A 1 93 ? 1.803 -13.875 -42.859 1.00 47.44 93 LEU A O 1
ATOM 699 N N . PRO A 1 94 ? 1.605 -13.914 -40.615 1.00 40.16 94 PRO A N 1
ATOM 700 C CA . PRO A 1 94 ? 0.175 -13.681 -40.662 1.00 40.16 94 PRO A CA 1
ATOM 701 C C . PRO A 1 94 ? -0.064 -12.257 -41.173 1.00 40.16 94 PRO A C 1
ATOM 703 O O . PRO A 1 94 ? 0.344 -11.273 -40.551 1.00 40.16 94 PRO A O 1
ATOM 706 N N . ARG A 1 95 ? -0.726 -12.143 -42.331 1.00 42.53 95 ARG A N 1
ATOM 707 C CA . ARG A 1 95 ? -1.394 -10.901 -42.726 1.00 42.53 95 ARG A CA 1
ATOM 708 C C . ARG A 1 95 ? -2.339 -10.522 -41.588 1.00 42.53 95 ARG A C 1
ATOM 710 O O . ARG A 1 95 ? -3.137 -11.347 -41.150 1.00 42.53 95 ARG A O 1
ATOM 717 N N . ARG A 1 96 ? -2.247 -9.277 -41.118 1.00 46.03 96 ARG A N 1
ATOM 718 C CA . ARG A 1 96 ? -3.284 -8.673 -40.280 1.00 46.03 96 ARG A CA 1
ATOM 719 C C . ARG A 1 96 ? -4.558 -8.568 -41.114 1.00 46.03 96 ARG A C 1
ATOM 721 O O . ARG A 1 96 ? -4.751 -7.587 -41.823 1.00 46.03 96 ARG A O 1
ATOM 728 N N . THR A 1 97 ? -5.404 -9.579 -41.018 1.00 38.44 97 THR A N 1
ATOM 729 C CA . THR A 1 97 ? -6.830 -9.448 -41.289 1.00 38.44 97 THR A CA 1
ATOM 730 C C . THR A 1 97 ? -7.487 -9.245 -39.932 1.00 38.44 97 THR A C 1
ATOM 732 O O . THR A 1 97 ? -7.361 -10.079 -39.038 1.00 38.44 97 THR A O 1
ATOM 735 N N . THR A 1 98 ? -8.116 -8.093 -39.735 1.00 47.56 98 THR A N 1
ATOM 736 C CA . THR A 1 98 ? -9.049 -7.872 -38.632 1.00 47.56 98 THR A CA 1
ATOM 737 C C . THR A 1 98 ? -10.248 -8.785 -38.850 1.00 47.56 98 THR A C 1
ATOM 739 O O . THR A 1 98 ? -11.141 -8.444 -39.620 1.00 47.56 98 THR A O 1
ATOM 742 N N . GLU A 1 99 ? -10.257 -9.946 -38.203 1.00 37.81 99 GLU A N 1
ATOM 743 C CA . GLU A 1 99 ? -11.445 -10.788 -38.110 1.00 37.81 99 GLU A CA 1
ATOM 744 C C . GLU A 1 99 ? -11.819 -10.938 -36.637 1.00 37.81 99 GLU A C 1
ATOM 746 O O . GLU A 1 99 ? -11.063 -11.430 -35.798 1.00 37.81 99 GLU A O 1
ATOM 751 N N . HIS A 1 100 ? -12.978 -10.377 -36.320 1.00 40.72 100 HIS A N 1
ATOM 752 C CA . HIS A 1 100 ? -13.543 -10.294 -34.990 1.00 40.72 100 HIS A CA 1
ATOM 753 C C . HIS A 1 100 ? -14.135 -11.666 -34.641 1.00 40.72 100 HIS A C 1
ATOM 755 O O . 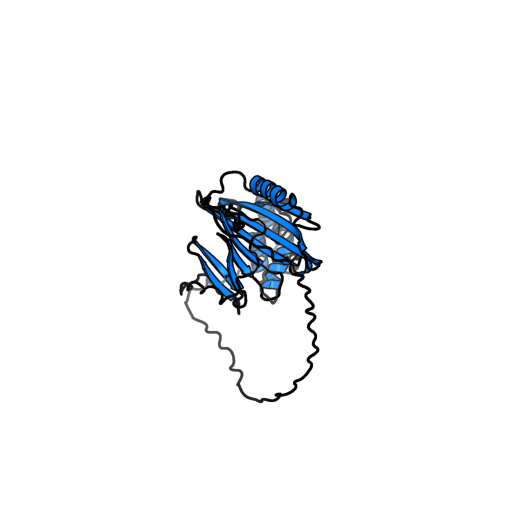HIS A 1 100 ? -15.293 -11.945 -34.941 1.00 40.72 100 HIS A O 1
ATOM 761 N N . VAL A 1 101 ? -13.336 -12.550 -34.039 1.00 36.44 101 VAL A N 1
ATOM 762 C CA . VAL A 1 101 ? -13.847 -13.817 -33.498 1.00 36.44 101 VAL A CA 1
ATOM 763 C C . VAL A 1 101 ? -14.580 -13.513 -32.194 1.00 36.44 101 VAL A C 1
ATOM 765 O O . VAL A 1 101 ? -13.979 -13.338 -31.135 1.00 36.44 101 VAL A O 1
ATOM 768 N N . ARG A 1 102 ? -15.905 -13.410 -32.297 1.00 34.94 102 ARG A N 1
ATOM 769 C CA . ARG A 1 102 ? -16.833 -13.403 -31.166 1.00 34.94 102 ARG A CA 1
ATOM 770 C C . ARG A 1 102 ? -16.764 -14.777 -30.480 1.00 34.94 102 ARG A C 1
ATOM 772 O O . ARG A 1 102 ? -16.994 -15.773 -31.161 1.00 34.94 102 ARG A O 1
ATOM 779 N N . PRO A 1 103 ? -16.479 -14.877 -29.170 1.00 35.81 103 PRO A N 1
ATOM 780 C CA . PRO A 1 103 ? -16.648 -16.135 -28.459 1.00 35.81 103 PRO A CA 1
ATOM 781 C C . PRO A 1 103 ? -18.146 -16.429 -28.359 1.00 35.81 103 PRO A C 1
ATOM 783 O O . PRO A 1 103 ? -18.893 -15.720 -27.682 1.00 35.81 103 PRO A O 1
ATOM 786 N N . GLU A 1 104 ? -18.594 -17.450 -29.078 1.00 30.59 104 GLU A N 1
ATOM 787 C CA . GLU A 1 104 ? -19.925 -18.018 -28.923 1.00 30.59 104 GLU A CA 1
ATOM 788 C C . GLU A 1 104 ? -19.899 -18.949 -27.707 1.00 30.59 104 GLU A C 1
ATOM 790 O O . GLU A 1 104 ? -19.314 -20.032 -27.732 1.00 30.59 104 GLU A O 1
ATOM 795 N N . PHE A 1 105 ? -20.471 -18.484 -26.597 1.00 35.66 105 PHE A N 1
ATOM 796 C CA . PHE A 1 105 ? -20.716 -19.320 -25.428 1.00 35.66 105 PHE A CA 1
ATOM 797 C C . PHE A 1 105 ? -22.019 -20.100 -25.652 1.00 35.66 105 PHE A C 1
ATOM 799 O O . PHE A 1 105 ? -23.035 -19.478 -25.974 1.00 35.66 105 PHE A O 1
ATOM 806 N N . PRO A 1 106 ? -22.043 -21.433 -25.471 1.00 33.31 106 PRO A N 1
ATOM 807 C CA . PRO A 1 106 ? -23.282 -22.192 -25.554 1.00 33.31 106 PRO A CA 1
ATOM 808 C C . PRO A 1 106 ? -24.264 -21.719 -24.474 1.00 33.31 106 PRO A C 1
ATOM 810 O O . PRO A 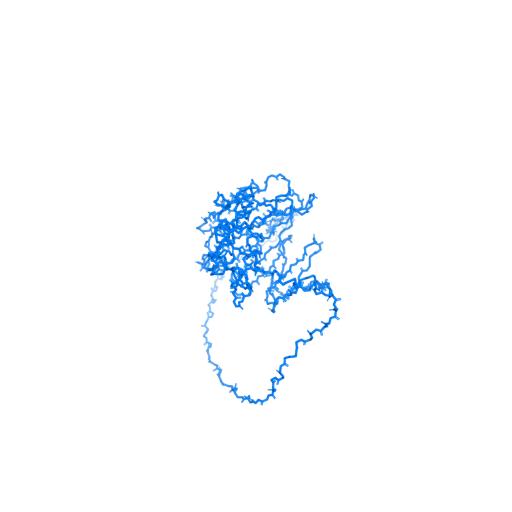1 106 ? -23.932 -21.645 -23.289 1.00 33.31 106 PRO A O 1
ATOM 813 N N . ALA A 1 107 ? -25.481 -21.388 -24.906 1.00 35.56 107 ALA A N 1
ATOM 814 C CA . ALA A 1 107 ? -26.571 -20.935 -24.056 1.00 35.56 107 ALA A CA 1
ATOM 815 C C . ALA A 1 107 ? -26.997 -22.038 -23.070 1.00 35.56 107 ALA A C 1
ATOM 817 O O . ALA A 1 107 ? -27.649 -23.015 -23.438 1.00 35.56 107 ALA A O 1
ATOM 818 N N . GLY A 1 108 ? -26.643 -21.867 -21.795 1.00 30.73 108 GLY A N 1
ATOM 819 C CA . GLY A 1 108 ? -27.208 -22.629 -20.686 1.00 30.73 108 GLY A CA 1
ATOM 820 C C . GLY A 1 108 ? -28.599 -22.098 -20.335 1.00 30.73 108 GLY A C 1
ATOM 821 O O . GLY A 1 108 ? -28.740 -20.983 -19.843 1.00 30.73 108 GLY A O 1
ATOM 822 N N . ASN A 1 109 ? -29.620 -22.900 -20.621 1.00 34.62 109 ASN A N 1
ATOM 823 C CA . ASN A 1 109 ? -31.041 -22.610 -20.429 1.00 34.62 109 ASN A CA 1
ATOM 824 C C . ASN A 1 109 ? -31.394 -22.265 -18.957 1.00 34.62 109 ASN A C 1
ATOM 826 O O . ASN A 1 109 ? -31.036 -23.035 -18.058 1.00 34.62 109 ASN A O 1
ATOM 830 N N . PRO A 1 110 ? -32.132 -21.172 -18.676 1.00 37.44 110 PRO A N 1
ATOM 831 C CA . PRO A 1 110 ? -32.677 -20.897 -17.355 1.00 37.44 110 PRO A CA 1
ATOM 832 C C . PRO A 1 110 ? -33.985 -21.679 -17.158 1.00 37.44 110 PRO A C 1
ATOM 834 O O . PRO A 1 110 ? -34.771 -21.815 -18.084 1.00 37.44 110 PRO A O 1
ATOM 837 N N . HIS A 1 111 ? -34.211 -22.161 -15.931 1.00 31.58 111 HIS A N 1
ATOM 838 C CA . HIS A 1 111 ? -35.455 -22.705 -15.349 1.00 31.58 111 HIS A CA 1
ATOM 839 C C . HIS A 1 111 ? -35.345 -24.155 -14.854 1.00 31.58 111 HIS A C 1
ATOM 841 O O . HIS A 1 111 ? -35.698 -25.102 -15.550 1.00 31.58 111 HIS A O 1
ATOM 847 N N . ARG A 1 112 ? -35.076 -24.310 -13.550 1.00 35.47 112 ARG A N 1
ATOM 848 C CA . ARG A 1 112 ? -35.984 -25.054 -12.659 1.00 35.47 112 ARG A CA 1
ATOM 849 C C . ARG A 1 112 ? -35.689 -24.797 -11.175 1.00 35.47 112 ARG A C 1
ATOM 851 O O . ARG A 1 112 ? -34.681 -25.239 -10.654 1.00 35.47 112 ARG A O 1
ATOM 858 N N . ARG A 1 113 ? -36.705 -24.196 -10.535 1.00 34.31 113 ARG A N 1
ATOM 859 C CA . ARG A 1 113 ? -37.238 -24.472 -9.180 1.00 34.31 113 ARG A CA 1
ATOM 860 C C . ARG A 1 113 ? -36.303 -24.141 -8.005 1.00 34.31 113 ARG A C 1
ATOM 862 O O . ARG A 1 113 ? -35.335 -24.833 -7.765 1.00 34.31 113 ARG A O 1
ATOM 869 N N . ARG A 1 114 ? -36.530 -23.046 -7.267 1.00 34.91 114 ARG A N 1
ATOM 870 C CA . ARG A 1 114 ? -37.652 -22.767 -6.332 1.00 34.91 114 ARG A CA 1
ATOM 871 C C . ARG A 1 114 ? -37.748 -23.829 -5.226 1.00 34.91 114 ARG A C 1
ATOM 873 O O . ARG A 1 114 ? -37.981 -24.992 -5.551 1.00 34.91 114 ARG A O 1
ATOM 880 N N . ARG A 1 115 ? -37.747 -23.337 -3.971 1.00 34.41 115 ARG A N 1
ATOM 881 C CA . ARG A 1 115 ? -37.796 -23.997 -2.637 1.00 34.41 115 ARG A CA 1
ATOM 882 C C . ARG A 1 115 ? -36.379 -24.030 -2.042 1.00 34.41 115 ARG A C 1
ATOM 884 O O . ARG A 1 115 ? -35.520 -24.680 -2.608 1.00 34.41 115 ARG A O 1
ATOM 891 N N . TYR A 1 116 ? -36.049 -23.233 -1.027 1.00 32.00 116 TYR A N 1
ATOM 892 C CA . TYR A 1 116 ? -36.706 -23.195 0.281 1.00 32.00 116 TYR A CA 1
ATOM 893 C C . TYR A 1 116 ? -36.896 -21.769 0.828 1.00 32.00 116 TYR A C 1
ATOM 895 O O . TYR A 1 116 ? -35.975 -20.960 0.840 1.00 32.00 116 TYR A O 1
ATOM 903 N N . LEU A 1 117 ? -38.125 -21.495 1.271 1.00 35.97 117 LEU A N 1
ATOM 904 C CA . LEU A 1 117 ? -38.477 -20.451 2.234 1.00 35.97 117 LEU A CA 1
ATOM 905 C C . LEU A 1 117 ? -38.653 -21.119 3.606 1.00 35.97 117 LEU A C 1
ATOM 907 O O . LEU A 1 117 ? -39.067 -22.278 3.653 1.00 35.97 117 LEU A O 1
ATOM 911 N N . ALA A 1 118 ? -38.472 -20.307 4.655 1.00 30.19 118 ALA A N 1
ATOM 912 C CA . ALA A 1 118 ? -38.707 -20.561 6.087 1.00 30.19 118 ALA A CA 1
ATOM 913 C C . ALA A 1 118 ? -37.680 -21.497 6.754 1.00 30.19 118 ALA A C 1
ATOM 915 O O . ALA A 1 118 ? -37.177 -22.411 6.120 1.00 30.19 118 ALA A O 1
ATOM 916 N N . ALA A 1 119 ? -37.289 -21.355 8.019 1.00 28.03 119 ALA A N 1
ATOM 917 C CA . ALA A 1 119 ? -37.758 -20.591 9.180 1.00 28.03 119 ALA A CA 1
ATOM 918 C C . ALA A 1 119 ? -36.502 -20.237 10.034 1.00 28.03 119 ALA A C 1
ATOM 920 O O . ALA A 1 119 ? -35.432 -20.771 9.772 1.00 28.03 119 ALA A O 1
ATOM 921 N N . GLY A 1 120 ? -36.499 -19.369 11.042 1.00 29.41 120 GLY A N 1
ATOM 922 C CA . GLY A 1 120 ? -37.583 -18.939 11.904 1.00 29.41 120 GLY A CA 1
ATOM 923 C C . GLY A 1 120 ? -37.151 -17.821 12.860 1.00 29.41 120 GLY A C 1
ATOM 924 O O . GLY A 1 120 ? -36.006 -17.375 12.875 1.00 29.41 120 GLY A O 1
ATOM 925 N N . ALA A 1 121 ? -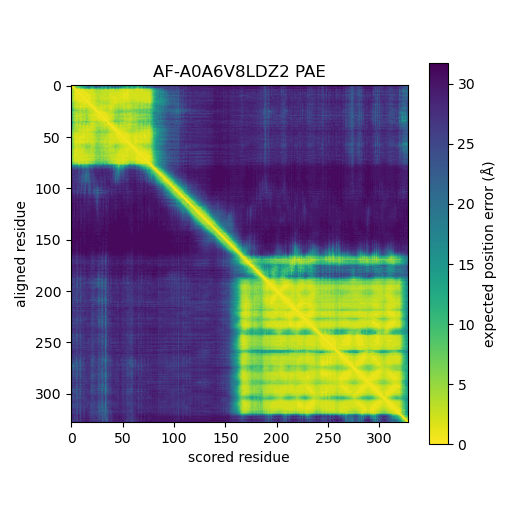38.148 -17.352 13.600 1.00 27.84 121 ALA A N 1
ATOM 926 C CA . ALA A 1 121 ? -38.132 -16.220 14.511 1.00 27.84 121 ALA A CA 1
ATOM 927 C C . ALA A 1 121 ? -37.864 -16.620 15.979 1.00 27.84 121 ALA A C 1
ATOM 929 O O . ALA A 1 121 ? -37.974 -17.794 16.325 1.00 27.84 121 ALA A O 1
ATOM 930 N N . ALA A 1 122 ? -37.690 -15.576 16.809 1.00 27.69 122 ALA A N 1
ATOM 931 C CA . ALA A 1 122 ? -37.767 -15.520 18.284 1.00 27.69 122 ALA A CA 1
ATOM 932 C C . ALA A 1 122 ? -36.560 -16.124 19.036 1.00 27.69 122 ALA A C 1
ATOM 934 O O . ALA A 1 122 ? -35.954 -17.070 18.561 1.00 27.69 122 ALA A O 1
ATOM 935 N N . ALA A 1 123 ? -36.095 -15.667 20.203 1.00 29.38 123 ALA A N 1
ATOM 936 C CA . ALA A 1 123 ? -36.460 -14.678 21.231 1.00 29.38 123 ALA A CA 1
ATOM 937 C C . ALA A 1 123 ? -35.109 -14.251 21.906 1.00 29.38 123 ALA A C 1
ATOM 939 O O . ALA A 1 123 ? -34.073 -14.786 21.532 1.00 29.38 123 ALA A O 1
ATOM 940 N N . ALA A 1 124 ? -34.937 -13.347 22.873 1.00 31.16 124 ALA A N 1
ATOM 941 C CA . ALA A 1 124 ? -35.775 -12.915 23.978 1.00 31.16 124 ALA A CA 1
ATOM 942 C C . ALA A 1 124 ? -35.229 -11.610 24.599 1.00 31.16 124 ALA A C 1
ATOM 944 O O . ALA A 1 124 ? -34.039 -11.305 24.541 1.00 31.16 124 ALA A O 1
ATOM 945 N N . VAL A 1 125 ? -36.150 -10.889 25.230 1.00 31.64 125 VAL A N 1
ATOM 946 C CA . VAL A 1 125 ? -35.978 -9.750 26.137 1.00 31.64 125 VAL A CA 1
ATOM 947 C C . VAL A 1 125 ? -35.406 -10.219 27.477 1.00 31.64 125 VAL A C 1
ATOM 949 O O . VAL A 1 125 ? -35.950 -11.166 28.036 1.00 31.64 125 VAL A O 1
ATOM 952 N N . VAL A 1 126 ? -34.427 -9.499 28.044 1.00 31.17 126 VAL A N 1
ATOM 953 C CA . VAL A 1 126 ? -34.230 -9.393 29.506 1.00 31.17 126 VAL A CA 1
ATOM 954 C C . VAL A 1 126 ? -33.767 -7.968 29.858 1.00 31.17 126 VAL A C 1
ATOM 956 O O . VAL A 1 126 ? -32.775 -7.474 29.329 1.00 31.17 126 VAL A O 1
ATOM 959 N N . ALA A 1 127 ? -34.550 -7.316 30.723 1.00 30.86 127 ALA A N 1
ATOM 960 C CA . ALA A 1 127 ? -34.342 -6.005 31.348 1.00 30.86 127 ALA A CA 1
ATOM 961 C C . ALA A 1 127 ? -33.165 -6.044 32.360 1.00 30.86 127 ALA A C 1
ATOM 963 O O . ALA A 1 127 ? -32.749 -7.123 32.753 1.00 30.86 127 ALA A O 1
ATOM 964 N N . THR A 1 128 ? -32.559 -4.941 32.813 1.00 33.44 128 THR A N 1
ATOM 965 C CA . THR A 1 128 ? -33.129 -4.048 33.841 1.00 33.44 128 THR A CA 1
ATOM 966 C C . THR A 1 128 ? -32.344 -2.740 34.004 1.00 33.44 128 THR A C 1
ATOM 968 O O . THR A 1 128 ? -31.117 -2.717 33.969 1.00 33.44 128 THR A O 1
ATOM 971 N N . LEU A 1 129 ? -33.106 -1.677 34.274 1.00 31.70 129 LEU A N 1
ATOM 972 C CA . LEU A 1 129 ? -32.712 -0.363 34.787 1.00 31.70 129 LEU A CA 1
ATOM 973 C C . LEU A 1 129 ? -32.195 -0.437 36.233 1.00 31.70 129 LEU A C 1
ATOM 975 O O . LEU A 1 129 ? -32.790 -1.136 37.050 1.00 31.70 129 LEU A O 1
ATOM 979 N N . VAL A 1 130 ? -31.205 0.393 36.578 1.00 29.91 130 VAL A N 1
ATOM 980 C CA . VAL A 1 130 ? -31.009 0.883 37.953 1.00 29.91 130 VAL A CA 1
ATOM 981 C C . VAL A 1 130 ? -30.713 2.382 37.905 1.00 29.91 130 VAL A C 1
ATOM 983 O O . VAL A 1 130 ? -29.622 2.812 37.544 1.00 29.91 130 VAL A O 1
ATOM 986 N N . THR A 1 131 ? -31.711 3.172 38.288 1.00 33.47 131 THR A N 1
ATOM 987 C CA . THR A 1 131 ? -31.576 4.553 38.759 1.00 33.47 131 THR A CA 1
ATOM 988 C C . THR A 1 131 ? -31.908 4.565 40.244 1.00 33.47 131 THR A C 1
ATOM 990 O O . THR A 1 131 ? -33.020 4.185 40.605 1.00 33.47 131 THR A O 1
ATOM 993 N N . VAL A 1 132 ? -31.001 5.055 41.088 1.00 31.22 132 VAL A N 1
ATOM 994 C CA . VAL A 1 132 ? -31.340 5.617 42.403 1.00 31.22 132 VAL A CA 1
ATOM 995 C C . VAL A 1 132 ? -30.464 6.848 42.601 1.00 31.22 132 VAL A C 1
ATOM 997 O O . VAL A 1 132 ? -29.241 6.749 42.634 1.00 31.22 132 VAL A O 1
ATOM 1000 N N . GLY A 1 133 ? -31.107 8.012 42.677 1.00 30.12 133 GLY A N 1
ATOM 1001 C CA . GLY A 1 133 ? -30.498 9.252 43.138 1.00 30.12 133 GLY A CA 1
ATOM 1002 C C . GLY A 1 133 ? -30.738 9.458 44.629 1.00 30.12 133 GLY A C 1
ATOM 1003 O O . GLY A 1 133 ? -31.648 8.858 45.195 1.00 30.12 133 GLY A O 1
ATOM 1004 N N . VAL A 1 134 ? -29.971 10.363 45.234 1.00 31.11 134 VAL A N 1
ATOM 1005 C CA . VAL A 1 134 ? -30.380 11.093 46.438 1.00 31.11 134 VAL A CA 1
ATOM 1006 C C . VAL A 1 134 ? -29.853 12.520 46.317 1.00 31.11 134 VAL A C 1
ATOM 1008 O O . VAL A 1 134 ? -28.648 12.757 46.336 1.00 31.11 134 VAL A O 1
ATOM 1011 N N . ALA A 1 135 ? -30.783 13.462 46.171 1.00 29.19 135 ALA A N 1
ATOM 1012 C CA . ALA A 1 135 ? -30.571 14.873 46.443 1.00 29.19 135 ALA A CA 1
ATOM 1013 C C . ALA A 1 135 ? -30.830 15.114 47.936 1.00 29.19 135 ALA A C 1
ATOM 1015 O O . ALA A 1 135 ? -31.841 14.645 48.459 1.00 29.19 135 ALA A O 1
ATOM 1016 N N . VAL A 1 136 ? -29.962 15.876 48.602 1.00 33.88 136 VAL A N 1
ATOM 1017 C CA . VAL A 1 136 ? -30.318 16.577 49.839 1.00 33.88 136 VAL A CA 1
ATOM 1018 C C . VAL A 1 136 ? -29.993 18.053 49.660 1.00 33.88 136 VAL A C 1
ATOM 1020 O O . VAL A 1 136 ? -28.883 18.449 49.316 1.00 33.88 136 VAL A O 1
ATOM 1023 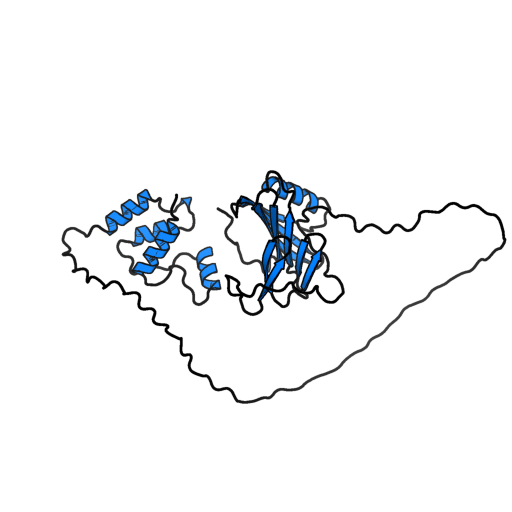N N . LEU A 1 137 ? -31.063 18.809 49.851 1.00 34.50 137 LEU A N 1
ATOM 1024 C CA . LEU A 1 137 ? -31.257 20.243 49.812 1.00 34.50 137 LEU A CA 1
ATOM 1025 C C . LEU A 1 137 ? -30.584 20.909 51.022 1.00 34.50 137 LEU A C 1
ATOM 1027 O O . LEU A 1 137 ? -30.785 20.426 52.131 1.00 34.50 137 LEU A O 1
ATOM 1031 N N . LEU A 1 138 ? -29.924 22.054 50.836 1.00 38.16 138 LEU A N 1
ATOM 1032 C CA . LEU A 1 138 ? -30.047 23.188 51.758 1.00 38.16 138 LEU A CA 1
ATOM 1033 C C . LEU A 1 138 ? -29.983 24.489 50.950 1.00 38.16 138 LEU A C 1
ATOM 1035 O O . LEU A 1 138 ? -28.959 24.853 50.377 1.00 38.16 138 LEU A O 1
ATOM 1039 N N . ASP A 1 139 ? -31.145 25.127 50.898 1.00 33.38 139 ASP A N 1
ATOM 1040 C CA . ASP A 1 139 ? -31.407 26.491 50.469 1.00 33.38 139 ASP A CA 1
ATOM 1041 C C . ASP A 1 139 ? -31.184 27.427 51.665 1.00 33.38 139 ASP A C 1
ATOM 1043 O O . ASP A 1 139 ? -31.771 27.213 52.725 1.00 33.38 139 ASP A O 1
ATOM 1047 N N . THR A 1 140 ? -30.360 28.459 51.488 1.00 39.97 140 THR A N 1
ATOM 1048 C CA . THR A 1 140 ? -30.472 29.720 52.231 1.00 39.97 140 THR A CA 1
ATOM 1049 C C . THR A 1 140 ? -30.035 30.876 51.327 1.00 39.97 140 THR A C 1
ATOM 1051 O O . THR A 1 140 ? -28.850 31.180 51.236 1.00 39.97 140 THR A O 1
ATOM 1054 N N . GLY A 1 141 ? -31.008 31.492 50.651 1.00 32.00 141 GLY A N 1
ATOM 1055 C CA . GLY A 1 141 ? -31.334 32.923 50.769 1.00 32.00 141 GLY A CA 1
ATOM 1056 C C . GLY A 1 141 ? -30.347 34.005 50.286 1.00 32.00 141 GLY A C 1
ATOM 1057 O O . GLY A 1 141 ? -29.237 34.129 50.787 1.00 32.00 141 GLY A O 1
ATOM 1058 N N . GLY A 1 142 ? -30.870 34.933 49.466 1.00 30.48 142 GLY A N 1
ATOM 1059 C CA . GLY A 1 142 ? -30.643 36.375 49.684 1.00 30.48 142 GLY A CA 1
ATOM 1060 C C . GLY A 1 142 ? -29.871 37.188 48.631 1.00 30.48 142 GLY A C 1
ATOM 1061 O O . GLY A 1 142 ? -28.723 37.538 48.849 1.00 30.48 142 GLY A O 1
ATOM 1062 N N . GLU A 1 143 ? -30.555 37.543 47.537 1.00 33.53 143 GLU A N 1
ATOM 1063 C CA . GLU A 1 143 ? -30.635 38.863 46.858 1.00 33.53 143 GLU A CA 1
ATOM 1064 C C . GLU A 1 143 ? -29.444 39.877 46.828 1.00 33.53 143 GLU A C 1
ATOM 1066 O O . GLU A 1 143 ? -29.052 40.447 47.841 1.00 33.53 143 GLU A O 1
ATOM 1071 N N . ARG A 1 144 ? -29.135 40.293 45.576 1.00 32.00 144 ARG A N 1
ATOM 1072 C CA . ARG A 1 144 ? -28.663 41.612 45.055 1.00 32.00 144 ARG A CA 1
ATOM 1073 C C . ARG A 1 144 ? -27.162 41.940 45.009 1.00 32.00 144 ARG A C 1
ATOM 1075 O O . ARG A 1 144 ? -26.518 42.163 46.023 1.00 32.00 144 ARG A O 1
ATOM 1082 N N . GLY A 1 145 ? -26.687 42.216 43.784 1.00 29.67 145 GLY A N 1
ATOM 1083 C CA . GLY A 1 145 ? -25.600 43.180 43.549 1.00 29.67 145 GLY A CA 1
ATOM 1084 C C . GLY A 1 145 ? -24.622 42.840 42.422 1.00 29.67 145 GLY A C 1
ATOM 1085 O O . GLY A 1 145 ? -23.550 42.317 42.674 1.00 29.67 145 GLY A O 1
ATOM 1086 N N . THR A 1 146 ? -24.998 43.172 41.185 1.00 36.00 146 THR A N 1
ATOM 1087 C CA . THR A 1 146 ? -24.140 43.572 40.047 1.00 36.00 146 THR A CA 1
ATOM 1088 C C . THR A 1 146 ? -22.616 43.349 40.131 1.00 36.00 146 THR A C 1
ATOM 1090 O O . THR A 1 146 ? -21.911 44.136 40.756 1.00 36.00 146 THR A O 1
ATOM 1093 N N . ALA A 1 147 ? -22.090 42.442 39.302 1.00 34.19 147 ALA A N 1
ATOM 1094 C CA . ALA A 1 147 ? -20.830 42.663 38.585 1.00 34.19 147 ALA A CA 1
ATOM 1095 C C . ALA A 1 147 ? -20.761 41.764 37.342 1.00 34.19 147 ALA A C 1
ATOM 1097 O O . ALA A 1 147 ? -20.710 40.540 37.426 1.00 34.19 147 ALA A O 1
ATOM 1098 N N . ARG A 1 148 ? -20.760 42.402 36.167 1.00 32.44 148 ARG A N 1
ATOM 1099 C CA . ARG A 1 148 ? -20.298 41.808 34.911 1.00 32.44 148 ARG A CA 1
ATOM 1100 C C . ARG A 1 148 ? -18.859 41.332 35.096 1.00 32.44 148 ARG A C 1
ATOM 1102 O O . ARG A 1 148 ? -18.000 42.173 35.316 1.00 32.44 148 ARG A O 1
ATOM 1109 N N . LEU A 1 149 ? -18.605 40.051 34.867 1.00 34.41 149 LEU A N 1
ATOM 1110 C CA . LEU A 1 149 ? -17.379 39.540 34.256 1.00 34.41 149 LEU A CA 1
ATOM 1111 C C . LEU A 1 149 ? -17.785 38.285 33.480 1.00 34.41 149 LEU A C 1
ATOM 1113 O O . LEU A 1 149 ? -18.277 37.317 34.052 1.00 34.41 149 LEU A O 1
ATOM 1117 N N . ALA A 1 150 ? -17.662 38.353 32.155 1.00 34.66 150 ALA A N 1
ATOM 1118 C CA . ALA A 1 150 ? -17.882 37.229 31.262 1.00 34.66 150 ALA A CA 1
ATOM 1119 C C . ALA A 1 150 ? -16.853 36.139 31.591 1.00 34.66 150 ALA A C 1
ATOM 1121 O O . ALA A 1 150 ? -15.688 36.234 31.208 1.00 34.66 150 ALA A O 1
ATOM 1122 N N . ALA A 1 151 ? -17.287 35.129 32.343 1.00 32.34 151 ALA A N 1
ATOM 1123 C CA . ALA A 1 151 ? -16.515 33.928 32.600 1.00 32.34 151 ALA A CA 1
ATOM 1124 C C . ALA A 1 151 ? -16.586 33.024 31.365 1.00 32.34 151 ALA A C 1
ATOM 1126 O O . ALA A 1 151 ? -17.548 32.304 31.111 1.00 32.34 151 ALA A O 1
ATOM 1127 N N . ILE A 1 152 ? -15.521 33.143 30.586 1.00 37.47 152 ILE A N 1
ATOM 1128 C CA . ILE A 1 152 ? -14.981 32.183 29.633 1.00 37.47 152 ILE A CA 1
ATOM 1129 C C . ILE A 1 152 ? -14.956 30.811 30.331 1.00 37.47 152 ILE A C 1
ATOM 1131 O O . ILE A 1 152 ? -14.273 30.650 31.339 1.00 37.47 152 ILE A O 1
ATOM 1135 N N . GLY A 1 153 ? -15.744 29.844 29.858 1.00 29.03 153 GLY A N 1
ATOM 1136 C CA . GLY A 1 153 ? -15.949 28.607 30.619 1.00 29.03 153 GLY A CA 1
ATOM 1137 C C . GLY A 1 153 ? -16.830 27.580 29.925 1.00 29.03 153 GLY A C 1
ATOM 1138 O O . GLY A 1 153 ? -17.823 27.127 30.476 1.00 29.03 153 GLY A O 1
ATOM 1139 N N . GLY A 1 154 ? -16.462 27.217 28.705 1.00 27.27 154 GLY A N 1
ATOM 1140 C CA . GLY A 1 154 ? -16.993 26.056 28.008 1.00 27.27 154 GLY A CA 1
ATOM 1141 C C . GLY A 1 154 ? -15.921 25.603 27.045 1.00 27.27 154 GLY A C 1
ATOM 1142 O O . GLY A 1 154 ? -15.955 25.968 25.877 1.00 27.27 154 GLY A O 1
ATOM 1143 N N . ALA A 1 155 ? -14.909 24.917 27.578 1.00 32.34 155 ALA A N 1
ATOM 1144 C CA . ALA A 1 155 ? -13.871 24.278 26.795 1.00 32.34 155 ALA A CA 1
ATOM 1145 C C . ALA A 1 155 ? -14.524 23.223 25.893 1.00 32.34 155 ALA A C 1
ATOM 1147 O O . ALA A 1 155 ? -14.612 22.047 26.235 1.00 32.34 155 ALA A O 1
ATOM 1148 N N . SER A 1 156 ? -14.982 23.653 24.721 1.00 28.72 156 SER A N 1
ATOM 1149 C CA . SER A 1 156 ? -14.928 22.820 23.536 1.00 28.72 156 SER A CA 1
ATOM 1150 C C . SER A 1 156 ? -13.456 22.465 23.407 1.00 28.72 156 SER A C 1
ATOM 1152 O O . SER A 1 156 ? -12.643 23.316 23.047 1.00 28.72 156 SER A O 1
ATOM 1154 N N . ALA A 1 157 ? -13.086 21.242 23.784 1.00 28.08 157 ALA A N 1
ATOM 1155 C CA . ALA A 1 157 ? -11.849 20.680 23.288 1.00 28.08 157 ALA A CA 1
ATOM 1156 C C . ALA A 1 157 ? -11.926 20.846 21.765 1.00 28.08 157 ALA A C 1
ATOM 1158 O O . ALA A 1 157 ? -12.851 20.293 21.156 1.00 28.08 157 ALA A O 1
ATOM 1159 N N . PRO A 1 158 ? -11.052 21.646 21.129 1.00 30.56 158 PRO A N 1
ATOM 1160 C CA . PRO A 1 158 ? -10.922 21.501 19.701 1.00 30.56 158 PRO A CA 1
ATOM 1161 C C . PRO A 1 158 ? -10.520 20.039 19.507 1.00 30.56 158 PRO A C 1
ATOM 1163 O O . PRO A 1 158 ? -9.633 19.537 20.204 1.00 30.56 158 PRO A O 1
ATOM 1166 N N . ALA A 1 159 ? -11.195 19.337 18.602 1.00 32.97 159 ALA A N 1
ATOM 1167 C CA . ALA A 1 159 ? -10.587 18.190 17.951 1.00 32.97 159 ALA A CA 1
ATOM 1168 C C . ALA A 1 159 ? -9.346 18.747 17.238 1.00 32.97 159 ALA A C 1
ATOM 1170 O O . ALA A 1 159 ? -9.410 19.254 16.122 1.00 32.97 159 ALA A O 1
ATOM 1171 N N . GLY A 1 160 ? -8.260 18.850 18.000 1.00 27.78 160 GLY A N 1
ATOM 1172 C CA . GLY A 1 160 ? -7.012 19.448 17.594 1.00 27.78 160 GLY A CA 1
ATOM 1173 C C . GLY A 1 160 ? -6.275 18.464 16.714 1.00 27.78 160 GLY A C 1
ATOM 1174 O O . GLY A 1 160 ? -6.080 17.313 17.101 1.00 27.78 160 GLY A O 1
ATOM 1175 N N . GLY A 1 161 ? -5.850 18.954 15.555 1.00 26.77 161 GLY A N 1
ATOM 1176 C CA . GLY A 1 161 ? -4.868 18.280 14.722 1.00 26.77 161 GLY A CA 1
ATOM 1177 C C . GLY A 1 161 ? -5.246 18.175 13.255 1.00 26.77 161 GLY A C 1
ATOM 1178 O O . GLY A 1 161 ? -5.143 17.094 12.695 1.00 26.77 161 GLY A O 1
ATOM 1179 N N . ALA A 1 162 ? -5.610 19.290 12.615 1.00 35.47 162 ALA A N 1
ATOM 1180 C CA . ALA A 1 162 ? -5.186 19.477 11.232 1.00 35.47 162 ALA A CA 1
ATOM 1181 C C . ALA A 1 162 ? -3.649 19.538 11.254 1.00 35.47 162 ALA A C 1
ATOM 1183 O O . ALA A 1 162 ? -3.060 20.510 11.726 1.00 35.47 162 ALA A O 1
ATOM 1184 N N . GLY A 1 163 ? -3.019 18.439 10.861 1.00 27.61 163 GLY A N 1
ATOM 1185 C CA . GLY A 1 163 ? -1.578 18.282 10.763 1.00 27.61 163 GLY A CA 1
ATOM 1186 C C . GLY A 1 163 ? -1.310 17.187 9.747 1.00 27.61 163 GLY A C 1
ATOM 1187 O O . GLY A 1 163 ? -1.754 16.059 9.940 1.00 27.61 163 GLY A O 1
ATOM 1188 N N . ALA A 1 164 ? -0.646 17.570 8.660 1.00 35.84 164 ALA A N 1
ATOM 1189 C CA . ALA A 1 164 ? -0.209 16.710 7.573 1.00 35.84 164 ALA A CA 1
ATOM 1190 C C . ALA A 1 164 ? 0.341 15.361 8.072 1.00 35.84 164 ALA A C 1
ATOM 1192 O O . ALA A 1 164 ? 1.145 15.331 9.006 1.00 35.84 164 ALA A O 1
ATOM 1193 N N . GLY A 1 165 ? -0.087 14.272 7.426 1.00 45.53 165 GLY A N 1
ATOM 1194 C CA . GLY A 1 165 ? 0.500 12.944 7.564 1.00 45.53 165 GLY A CA 1
ATOM 1195 C C . GLY A 1 165 ? 0.171 12.251 8.880 1.00 45.53 165 GLY A C 1
ATOM 1196 O O . GLY A 1 165 ? 0.989 12.209 9.798 1.00 45.53 165 GLY A O 1
ATOM 1197 N N . SER A 1 166 ? -1.004 11.626 8.995 1.00 55.41 166 SER A N 1
ATOM 1198 C CA . SER A 1 166 ? -1.183 10.610 10.038 1.00 55.41 166 SER A CA 1
ATOM 1199 C C . SER A 1 166 ? -0.835 9.258 9.440 1.00 55.41 166 SER A C 1
ATOM 1201 O O . SER A 1 166 ? -1.610 8.705 8.673 1.00 55.41 166 SER A O 1
ATOM 1203 N N . ALA A 1 167 ? 0.323 8.700 9.803 1.00 62.44 167 ALA A N 1
ATOM 1204 C CA . ALA A 1 167 ? 0.742 7.372 9.346 1.00 62.44 167 ALA A CA 1
ATOM 1205 C C . ALA A 1 167 ? -0.256 6.248 9.698 1.00 62.44 167 ALA A C 1
ATOM 1207 O O . ALA A 1 167 ? -0.234 5.170 9.104 1.00 62.44 167 ALA A O 1
ATOM 1208 N N . MET A 1 168 ? -1.153 6.507 10.654 1.00 78.31 168 MET A N 1
ATOM 1209 C CA . MET A 1 168 ? -2.327 5.689 10.962 1.00 78.31 168 MET A CA 1
ATOM 1210 C C . MET A 1 168 ? -3.572 6.590 10.997 1.00 78.31 168 MET A C 1
ATOM 1212 O O . MET A 1 168 ? -4.013 6.978 12.083 1.00 78.31 168 MET A O 1
ATOM 1216 N N . PRO A 1 169 ? -4.116 6.986 9.834 1.00 75.50 169 PRO A N 1
ATOM 1217 C CA . PRO A 1 169 ? -5.250 7.891 9.767 1.00 75.50 169 PRO A CA 1
ATOM 1218 C C . PRO A 1 169 ? -6.572 7.123 9.858 1.00 75.50 169 PRO A C 1
ATOM 1220 O O . PRO A 1 169 ? -6.606 5.893 9.943 1.00 75.50 169 PRO A O 1
ATOM 1223 N N . CYS A 1 170 ? -7.667 7.875 9.769 1.00 83.75 170 CYS A N 1
ATOM 1224 C CA . CYS A 1 170 ? -9.039 7.393 9.710 1.00 83.75 170 CYS A CA 1
ATOM 1225 C C . CYS A 1 170 ? -9.542 6.839 11.051 1.00 83.75 170 CYS A C 1
ATOM 1227 O O . CYS A 1 170 ? -9.408 5.652 11.377 1.00 83.75 170 CYS A O 1
ATOM 1229 N N . GLY A 1 171 ? -10.223 7.707 11.799 1.00 77.50 171 GLY A N 1
ATOM 1230 C CA . GLY A 1 171 ? -11.048 7.341 12.945 1.00 77.50 171 GLY A CA 1
ATOM 1231 C C . GLY A 1 171 ? -12.260 6.478 12.568 1.00 77.50 171 GLY A C 1
ATOM 1232 O O . GLY A 1 171 ? -12.289 5.770 11.558 1.00 77.50 171 GLY A O 1
ATOM 1233 N N . SER A 1 172 ? -13.284 6.471 13.416 1.00 77.31 172 SER A N 1
ATOM 1234 C CA . SER A 1 172 ? -14.552 5.813 13.081 1.00 77.31 172 SER A CA 1
ATOM 1235 C C . SER A 1 172 ? -15.279 6.578 11.969 1.00 77.31 172 SER A C 1
ATOM 1237 O O . SER A 1 172 ? -15.288 7.808 12.011 1.00 77.31 172 SER A O 1
ATOM 1239 N N . PRO A 1 173 ? -15.910 5.887 10.999 1.00 77.12 173 PRO A N 1
ATOM 1240 C CA . PRO A 1 173 ? -16.728 6.561 9.999 1.00 77.12 173 PRO A CA 1
ATOM 1241 C C . PRO A 1 173 ? -17.858 7.349 10.686 1.00 77.12 173 PRO A C 1
ATOM 1243 O O . PRO A 1 173 ? -18.383 6.888 11.707 1.00 77.12 173 PRO A O 1
ATOM 1246 N N . PRO A 1 174 ? -18.243 8.522 10.152 1.00 76.56 174 PRO A N 1
ATOM 1247 C CA . PRO A 1 174 ? -19.296 9.340 10.739 1.00 76.56 174 PRO A CA 1
ATOM 1248 C C . PRO A 1 174 ? -20.639 8.600 10.739 1.00 76.56 174 PRO A C 1
ATOM 1250 O O . PRO A 1 174 ? -20.975 7.877 9.800 1.00 76.56 174 PRO A O 1
ATOM 1253 N N . THR A 1 175 ? -21.430 8.802 11.793 1.00 67.75 175 THR A N 1
ATOM 1254 C CA . THR A 1 175 ? -22.775 8.231 11.922 1.00 67.75 175 THR A CA 1
ATOM 1255 C C . THR A 1 175 ? -23.743 9.005 11.020 1.00 67.75 175 THR A C 1
ATOM 1257 O O . THR A 1 175 ? -24.306 10.020 11.418 1.00 67.75 175 THR A O 1
ATOM 1260 N N . GLY A 1 176 ? -23.908 8.566 9.773 1.00 65.12 176 GLY A N 1
ATOM 1261 C CA . GLY A 1 176 ? -24.779 9.201 8.781 1.00 65.12 176 GLY A CA 1
ATOM 1262 C C . GLY A 1 176 ? -24.732 8.469 7.437 1.00 65.12 176 GLY A C 1
ATOM 1263 O O . GLY A 1 176 ? -23.953 7.524 7.293 1.00 65.12 176 GLY A O 1
ATOM 1264 N N . PRO A 1 177 ? -25.562 8.851 6.446 1.00 57.53 177 PRO A N 1
ATOM 1265 C CA . PRO A 1 177 ? -25.423 8.307 5.101 1.00 57.53 177 PRO A CA 1
ATOM 1266 C C . PRO A 1 177 ? -24.000 8.580 4.596 1.00 57.53 177 PRO A C 1
ATOM 1268 O O . PRO A 1 177 ? -23.498 9.698 4.724 1.00 57.53 177 PRO A O 1
ATOM 1271 N N . GLY A 1 178 ? -23.341 7.543 4.067 1.00 59.19 178 GLY A N 1
ATOM 1272 C CA . GLY A 1 178 ? -22.002 7.665 3.489 1.00 59.19 178 GLY A CA 1
ATOM 1273 C C . GLY A 1 178 ? -21.961 8.780 2.445 1.00 59.19 178 GLY A C 1
ATOM 1274 O O . GLY A 1 178 ? -22.963 9.049 1.778 1.00 59.19 178 GLY A O 1
ATOM 1275 N N . GLN A 1 179 ? -20.818 9.457 2.323 1.00 64.94 179 GLN A N 1
ATOM 1276 C CA . GLN A 1 179 ? -20.698 10.572 1.386 1.00 64.94 179 GLN A CA 1
ATOM 1277 C C . GLN A 1 179 ? -20.986 10.098 -0.041 1.00 64.94 179 GLN A C 1
ATOM 1279 O O . GLN A 1 179 ? -20.575 9.007 -0.448 1.00 64.94 179 GLN A O 1
ATOM 1284 N N . THR A 1 180 ? -21.709 10.926 -0.797 1.00 59.09 180 THR A N 1
ATOM 1285 C CA . THR A 1 180 ? -22.025 10.652 -2.198 1.00 59.09 180 THR A CA 1
ATOM 1286 C C . THR A 1 180 ? -20.741 10.467 -2.978 1.00 59.09 180 THR A C 1
ATOM 1288 O O . THR A 1 180 ? -19.904 11.365 -3.069 1.00 59.09 180 THR A O 1
ATOM 1291 N N . ARG A 1 181 ? -20.603 9.265 -3.528 1.00 62.75 181 ARG A N 1
ATOM 1292 C CA . ARG A 1 181 ? -19.455 8.862 -4.316 1.00 62.75 181 ARG A CA 1
ATOM 1293 C C . ARG A 1 181 ? -19.338 9.749 -5.561 1.00 62.75 181 ARG A C 1
ATOM 1295 O O . ARG A 1 181 ? -20.327 9.874 -6.289 1.00 62.75 181 ARG A O 1
ATOM 1302 N N . PRO A 1 182 ? -18.163 10.335 -5.830 1.00 58.81 182 PRO A N 1
ATOM 1303 C CA . PRO A 1 182 ? -17.960 11.107 -7.046 1.00 58.81 182 PRO A CA 1
ATOM 1304 C C . PRO A 1 182 ? -18.186 10.230 -8.293 1.00 58.81 182 PRO A C 1
ATOM 1306 O O . PRO A 1 182 ? -17.863 9.035 -8.278 1.00 58.81 182 PRO A O 1
ATOM 1309 N N . PRO A 1 183 ? -18.787 10.785 -9.360 1.00 54.69 183 PRO A N 1
ATOM 1310 C CA . PRO A 1 183 ? -19.091 10.042 -10.575 1.00 54.69 183 PRO A CA 1
ATOM 1311 C C . P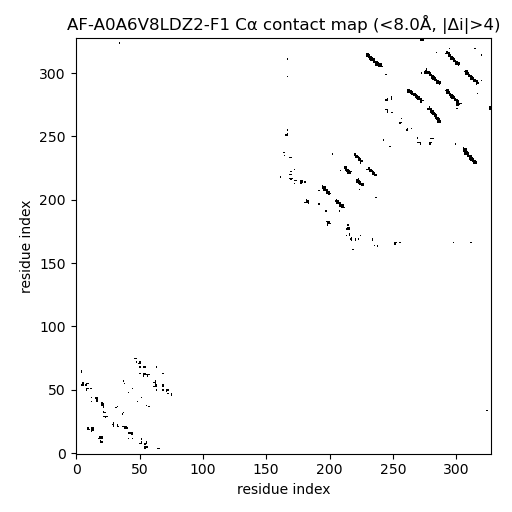RO A 1 183 ? -17.806 9.584 -11.271 1.00 54.69 183 PRO A C 1
ATOM 1313 O O . PRO A 1 183 ? -16.822 10.313 -11.344 1.00 54.69 183 PRO A O 1
ATOM 1316 N N . VAL A 1 184 ? -17.833 8.365 -11.805 1.00 59.03 184 VAL A N 1
ATOM 1317 C CA . VAL A 1 18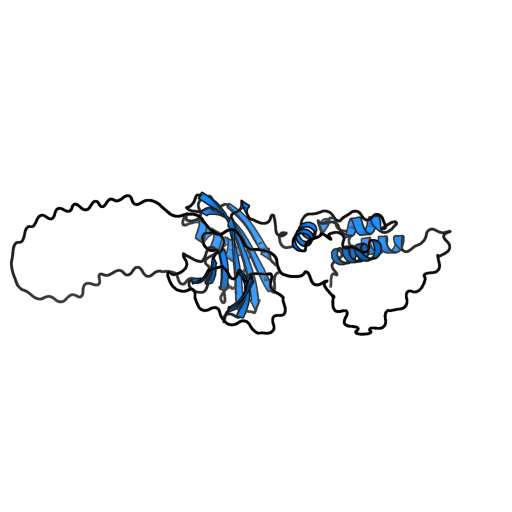4 ? -16.709 7.783 -12.547 1.00 59.03 184 VAL A CA 1
ATOM 1318 C C . VAL A 1 184 ? -16.760 8.259 -14.002 1.00 59.03 184 VAL A C 1
ATOM 1320 O O . VAL A 1 184 ? -17.816 8.128 -14.628 1.00 59.03 184 VAL A O 1
ATOM 1323 N N . PRO A 1 185 ? -15.651 8.741 -14.588 1.00 56.47 185 PRO A N 1
ATOM 1324 C CA . PRO A 1 185 ? -15.542 8.943 -16.029 1.00 56.47 185 PRO A CA 1
ATOM 1325 C C . PRO A 1 185 ? -15.904 7.670 -16.813 1.00 56.47 185 PRO A C 1
ATOM 1327 O O . PRO A 1 185 ? -15.340 6.603 -16.571 1.00 56.47 185 PRO A O 1
ATOM 1330 N N . ALA A 1 186 ? -16.805 7.784 -17.796 1.00 56.31 186 ALA A N 1
ATOM 1331 C CA . ALA A 1 186 ? -17.349 6.661 -18.576 1.00 56.31 186 ALA A CA 1
ATOM 1332 C C . ALA A 1 186 ? -16.299 5.830 -19.352 1.00 56.31 186 ALA A C 1
ATOM 1334 O O . ALA A 1 186 ? -16.610 4.755 -19.860 1.00 56.31 186 ALA A O 1
ATOM 1335 N N . THR A 1 187 ? -15.054 6.305 -19.436 1.00 59.31 187 THR A N 1
ATOM 1336 C CA . THR A 1 187 ? -13.940 5.657 -20.135 1.00 59.31 187 THR A CA 1
ATOM 1337 C C . THR A 1 187 ? -12.747 5.488 -19.196 1.00 59.31 187 THR A C 1
ATOM 1339 O O . THR A 1 187 ? -11.840 6.317 -19.179 1.00 59.31 187 THR A O 1
ATOM 1342 N N . HIS A 1 188 ? -12.738 4.414 -18.407 1.00 67.81 188 HIS A N 1
ATOM 1343 C CA . HIS A 1 188 ? -11.562 4.021 -17.628 1.00 67.81 188 HIS A CA 1
ATOM 1344 C C . HIS A 1 188 ? -10.684 3.046 -18.415 1.00 67.81 188 HIS A C 1
ATOM 1346 O O . HIS A 1 188 ? -11.177 2.126 -19.067 1.00 67.81 188 HIS A O 1
ATOM 1352 N N . ARG A 1 189 ? -9.360 3.236 -18.337 1.00 73.88 189 ARG A N 1
ATOM 1353 C CA . ARG A 1 189 ? -8.372 2.403 -19.047 1.00 73.88 189 ARG A CA 1
ATOM 1354 C C . ARG A 1 189 ? -8.307 0.966 -18.514 1.00 73.88 189 ARG A C 1
ATOM 1356 O O . ARG A 1 189 ? -7.852 0.075 -19.229 1.00 73.88 189 ARG A O 1
ATOM 1363 N N . TYR A 1 190 ? -8.749 0.749 -17.277 1.00 77.50 190 TYR A N 1
ATOM 1364 C CA . TYR A 1 190 ? -8.705 -0.540 -16.597 1.00 77.50 190 TYR A CA 1
ATOM 1365 C C . TYR A 1 190 ? -10.116 -1.043 -16.283 1.00 77.50 190 TYR A C 1
ATOM 1367 O O . TYR A 1 190 ? -10.963 -0.295 -15.791 1.00 77.50 190 TYR A O 1
ATOM 1375 N N . ALA A 1 191 ? -10.349 -2.328 -16.554 1.00 80.88 191 ALA A N 1
ATOM 1376 C CA . ALA A 1 191 ? -11.561 -3.019 -16.134 1.00 80.88 191 ALA A CA 1
ATOM 1377 C C . ALA A 1 191 ? -11.499 -3.320 -14.630 1.00 80.88 191 ALA A C 1
ATOM 1379 O O . ALA A 1 191 ? -10.444 -3.683 -14.107 1.00 80.88 191 ALA A O 1
ATOM 1380 N N . LEU A 1 192 ? -12.634 -3.181 -13.947 1.00 81.31 192 LEU A N 1
ATOM 1381 C CA . LEU A 1 192 ? -12.759 -3.519 -12.533 1.00 81.31 192 LEU A CA 1
ATOM 1382 C C . LEU A 1 192 ? -13.066 -5.001 -12.345 1.00 81.31 192 LEU A C 1
ATOM 1384 O O . LEU A 1 192 ? -13.746 -5.612 -13.167 1.00 81.31 192 LEU A O 1
ATOM 1388 N N . ALA A 1 193 ? -12.592 -5.552 -11.229 1.00 83.81 193 ALA A N 1
ATOM 1389 C CA . ALA A 1 193 ? -13.088 -6.828 -10.734 1.00 83.81 193 ALA A CA 1
ATOM 1390 C C . ALA A 1 193 ? -14.549 -6.695 -10.267 1.00 83.81 193 ALA A C 1
ATOM 1392 O O . ALA A 1 193 ? -14.994 -5.608 -9.884 1.00 83.81 193 ALA A O 1
ATOM 1393 N N . ASP A 1 194 ? -15.281 -7.809 -10.258 1.00 83.88 194 ASP A N 1
ATOM 1394 C CA . ASP A 1 194 ? -16.655 -7.840 -9.757 1.00 83.88 194 ASP A CA 1
ATOM 1395 C C . ASP A 1 194 ? -16.731 -7.306 -8.322 1.00 83.88 194 ASP A C 1
ATOM 1397 O O . ASP A 1 194 ? -15.919 -7.644 -7.458 1.00 83.88 194 ASP A O 1
ATOM 1401 N N . GLY A 1 195 ? -17.719 -6.448 -8.068 1.00 82.50 195 GLY A N 1
ATOM 1402 C CA . GLY A 1 195 ? -17.918 -5.832 -6.757 1.00 82.50 195 GLY A CA 1
ATOM 1403 C C . GLY A 1 195 ? -16.936 -4.708 -6.417 1.00 82.50 195 GLY A C 1
ATOM 1404 O O . GLY A 1 195 ? -17.021 -4.183 -5.311 1.00 82.50 195 GLY A O 1
ATOM 1405 N N . PHE A 1 196 ? -16.048 -4.301 -7.329 1.00 87.19 196 PHE A N 1
ATOM 1406 C CA . PHE A 1 196 ? -15.237 -3.090 -7.188 1.00 87.19 196 PHE A CA 1
ATOM 1407 C C . PHE A 1 196 ? -15.852 -1.929 -7.939 1.00 87.19 196 PHE A C 1
ATOM 1409 O O . PHE A 1 196 ? -16.584 -2.094 -8.916 1.00 87.19 196 PHE A O 1
ATOM 1416 N N . VAL A 1 197 ? -15.526 -0.732 -7.475 1.00 86.38 197 VAL A N 1
ATOM 1417 C CA . VAL A 1 197 ? -16.027 0.497 -8.047 1.00 86.38 197 VAL A CA 1
ATOM 1418 C C . VAL A 1 197 ? -14.959 1.599 -7.998 1.00 86.38 197 VAL A C 1
ATOM 1420 O O . VAL A 1 197 ? -14.164 1.659 -7.064 1.00 86.38 197 VAL A O 1
ATOM 1423 N N . TRP A 1 198 ? -14.907 2.453 -9.024 1.00 87.38 198 TRP A N 1
ATOM 1424 C CA . TRP A 1 198 ? -13.934 3.550 -9.122 1.00 87.38 198 TRP A CA 1
ATOM 1425 C C . TRP A 1 198 ? -14.286 4.741 -8.223 1.00 87.38 198 TRP A C 1
ATOM 1427 O O . TRP A 1 198 ? -15.446 5.133 -8.116 1.00 87.38 198 TRP A O 1
ATOM 1437 N N . HIS A 1 199 ? -13.286 5.369 -7.635 1.00 85.81 199 HIS A N 1
ATOM 1438 C CA . HIS A 1 199 ? -13.388 6.596 -6.864 1.00 85.81 199 HIS A CA 1
ATOM 1439 C C . HIS A 1 199 ? -12.368 7.582 -7.410 1.00 85.81 199 HIS A C 1
ATOM 1441 O O . HIS A 1 199 ? -11.190 7.251 -7.482 1.00 85.81 199 HIS A O 1
ATOM 1447 N N . ALA A 1 200 ? -12.832 8.763 -7.799 1.00 85.56 200 ALA A N 1
ATOM 1448 C CA . ALA A 1 200 ? -11.988 9.876 -8.205 1.00 85.56 200 ALA A CA 1
ATOM 1449 C C . ALA A 1 200 ? -12.018 10.938 -7.108 1.00 85.56 200 ALA A C 1
ATOM 1451 O O . ALA A 1 200 ? -13.073 11.167 -6.522 1.00 85.56 200 ALA A O 1
ATOM 1452 N N . ASP A 1 201 ? -10.901 11.595 -6.843 1.00 85.44 201 ASP A N 1
ATOM 1453 C CA . ASP A 1 201 ? -10.834 12.669 -5.857 1.00 85.44 201 ASP A CA 1
ATOM 1454 C C . ASP A 1 201 ? -10.374 13.982 -6.508 1.00 85.44 201 ASP A C 1
ATOM 1456 O O . ASP A 1 201 ? -9.520 13.948 -7.398 1.00 85.44 201 ASP A O 1
ATOM 1460 N N . PRO A 1 202 ? -10.894 15.152 -6.083 1.00 83.69 202 PRO A N 1
ATOM 1461 C CA . PRO A 1 202 ? -10.456 16.444 -6.611 1.00 83.69 202 PRO A CA 1
ATOM 1462 C C . PRO A 1 202 ? -8.957 16.715 -6.452 1.00 83.69 202 PRO A C 1
ATOM 1464 O O . PRO A 1 202 ? -8.416 17.533 -7.192 1.00 83.69 202 PRO A O 1
ATOM 1467 N N . THR A 1 203 ? -8.278 16.031 -5.523 1.00 82.62 203 THR A N 1
ATOM 1468 C CA . THR A 1 203 ? -6.816 16.098 -5.389 1.00 82.62 203 THR A CA 1
ATOM 1469 C C . THR A 1 203 ? -6.077 15.460 -6.562 1.00 82.62 203 THR A C 1
ATOM 1471 O O . THR A 1 203 ? -4.888 15.711 -6.701 1.00 82.62 203 THR A O 1
ATOM 1474 N N . GLY A 1 204 ? -6.742 14.684 -7.426 1.00 82.69 204 GLY A N 1
ATOM 1475 C CA . GLY A 1 204 ? -6.188 14.194 -8.692 1.00 82.69 204 GLY A CA 1
ATOM 1476 C C . GLY A 1 204 ? -5.924 12.690 -8.761 1.00 82.69 204 GLY A C 1
ATOM 1477 O O . GLY A 1 204 ? -5.430 12.223 -9.788 1.00 82.69 204 GLY A O 1
ATOM 1478 N N . PHE A 1 205 ? -6.248 11.919 -7.718 1.00 85.81 205 PHE A N 1
ATOM 1479 C CA . PHE A 1 205 ? -6.141 10.460 -7.773 1.00 85.81 205 PHE A CA 1
ATOM 1480 C C . PHE A 1 205 ? -7.449 9.794 -8.214 1.00 85.81 205 PHE A C 1
ATOM 1482 O O . PHE A 1 205 ? -8.552 10.276 -7.947 1.00 85.81 205 PHE A O 1
ATOM 1489 N N . GLU A 1 206 ? -7.307 8.625 -8.838 1.00 86.75 206 GLU A N 1
ATOM 1490 C CA . GLU A 1 206 ? -8.397 7.693 -9.114 1.00 86.75 206 GLU A CA 1
ATOM 1491 C C . GLU A 1 206 ? -8.010 6.306 -8.596 1.00 86.75 206 GLU A C 1
ATOM 1493 O O . GLU A 1 206 ? -6.897 5.830 -8.829 1.00 86.75 206 GLU A O 1
ATOM 1498 N N . MET A 1 207 ? -8.919 5.636 -7.892 1.00 87.06 207 MET A N 1
ATOM 1499 C CA . MET A 1 207 ? -8.663 4.321 -7.310 1.00 87.06 207 MET A CA 1
ATOM 1500 C C . MET A 1 207 ? -9.904 3.437 -7.282 1.00 87.06 207 MET A C 1
ATOM 1502 O O . MET A 1 207 ? -11.031 3.913 -7.175 1.00 87.06 207 MET A O 1
ATOM 1506 N N . ALA A 1 208 ? -9.699 2.127 -7.349 1.00 88.31 208 ALA A N 1
ATOM 1507 C CA . ALA A 1 208 ? -10.764 1.152 -7.181 1.00 88.31 208 ALA A CA 1
ATOM 1508 C C . ALA A 1 208 ? -10.859 0.713 -5.716 1.00 88.31 208 ALA A C 1
ATOM 1510 O O . ALA A 1 208 ? -9.846 0.379 -5.104 1.00 88.31 208 ALA A O 1
ATOM 1511 N N . ALA A 1 209 ? -12.074 0.640 -5.179 1.00 88.62 209 ALA A N 1
ATOM 1512 C CA . ALA A 1 209 ? -12.350 0.063 -3.865 1.00 88.62 209 ALA A CA 1
ATOM 1513 C C . ALA A 1 209 ? -13.579 -0.860 -3.935 1.00 88.62 209 ALA A C 1
ATOM 1515 O O . ALA A 1 209 ? -14.391 -0.723 -4.858 1.00 88.62 209 ALA A O 1
ATOM 1516 N N . PRO A 1 210 ? -13.747 -1.818 -3.005 1.00 89.88 210 PRO A N 1
ATOM 1517 C CA . PRO A 1 210 ? -14.952 -2.637 -2.967 1.00 89.88 210 PRO A CA 1
ATOM 1518 C C . PRO A 1 210 ? -16.206 -1.774 -2.779 1.00 89.88 210 PRO A C 1
ATOM 1520 O O . PRO A 1 210 ? -16.252 -0.913 -1.905 1.00 89.88 210 PRO A O 1
ATOM 1523 N N . ALA A 1 211 ? -17.255 -2.049 -3.555 1.00 88.12 211 ALA A N 1
ATOM 1524 C CA . ALA A 1 211 ? -18.529 -1.324 -3.533 1.00 88.12 211 ALA A CA 1
ATOM 1525 C C . ALA A 1 211 ? -19.198 -1.311 -2.152 1.00 88.12 211 ALA A C 1
ATOM 1527 O O . ALA A 1 211 ? -20.016 -0.446 -1.855 1.00 88.12 211 ALA A O 1
ATOM 1528 N N . THR A 1 212 ? -18.887 -2.320 -1.341 1.00 87.50 212 THR A N 1
ATOM 1529 C CA . THR A 1 212 ? -19.441 -2.521 -0.005 1.00 87.50 212 THR A CA 1
ATOM 1530 C C . THR A 1 212 ? -18.693 -1.745 1.071 1.00 87.50 212 THR A C 1
ATOM 1532 O O . THR A 1 212 ? -19.172 -1.696 2.199 1.00 87.50 212 THR A O 1
ATOM 1535 N N . TRP A 1 213 ? -17.528 -1.170 0.769 1.00 91.75 213 TRP A N 1
ATOM 1536 C CA . TRP A 1 213 ? -16.736 -0.444 1.754 1.00 91.75 213 TRP A CA 1
ATOM 1537 C C . TRP A 1 213 ? -17.291 0.952 2.006 1.00 91.75 213 TRP A C 1
ATOM 1539 O O . TRP A 1 213 ? -17.748 1.645 1.096 1.00 91.75 213 TRP A O 1
ATOM 1549 N N . THR A 1 214 ? -17.226 1.378 3.265 1.00 90.69 214 THR A N 1
ATOM 1550 C CA . THR A 1 214 ? -17.654 2.715 3.665 1.00 90.69 214 THR A CA 1
ATOM 1551 C C . THR A 1 214 ? -16.606 3.728 3.230 1.00 90.69 214 THR A C 1
ATOM 1553 O O . THR A 1 214 ? -15.482 3.702 3.731 1.00 90.69 214 THR A O 1
ATOM 1556 N N . TYR A 1 215 ? -16.996 4.630 2.332 1.00 89.88 215 TYR A N 1
ATOM 1557 C CA . TYR A 1 215 ? -16.21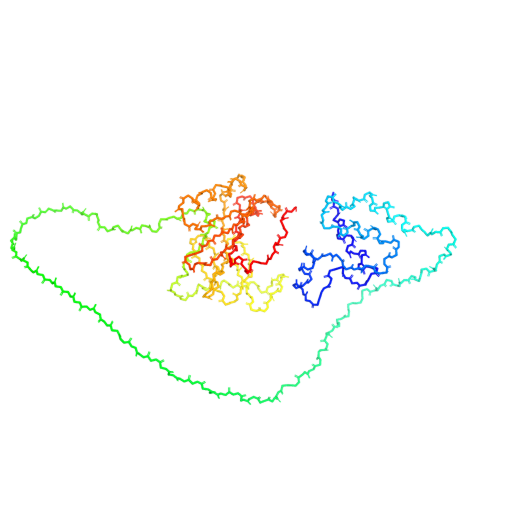4 5.791 1.912 1.00 89.88 215 TYR A CA 1
ATOM 1558 C C . TYR A 1 215 ? -16.509 6.998 2.813 1.00 89.88 215 TYR A C 1
ATOM 1560 O O . TYR A 1 215 ? -17.674 7.353 3.025 1.00 89.88 215 TYR A O 1
ATOM 1568 N N . PHE A 1 216 ? -15.462 7.630 3.333 1.00 88.81 216 PHE A N 1
ATOM 1569 C CA . PHE A 1 216 ? -15.549 8.873 4.097 1.00 88.81 216 PHE A CA 1
ATOM 1570 C C . PHE A 1 216 ? -14.220 9.630 4.051 1.00 88.81 216 PHE A C 1
ATOM 1572 O O . PHE A 1 216 ? -13.208 9.111 3.588 1.00 88.81 216 PHE A O 1
ATOM 1579 N N . ARG A 1 217 ? -14.233 10.866 4.543 1.00 88.25 217 ARG A N 1
ATOM 1580 C CA . ARG A 1 217 ? -13.054 11.722 4.647 1.00 88.25 217 ARG A CA 1
ATOM 1581 C C . ARG A 1 217 ? -12.793 12.049 6.116 1.00 88.25 217 ARG A C 1
ATOM 1583 O O . ARG A 1 217 ? -13.744 12.326 6.848 1.00 88.25 217 ARG A O 1
ATOM 1590 N N . ASP A 1 218 ? -11.530 11.990 6.523 1.00 85.31 218 ASP A N 1
ATOM 1591 C CA . ASP A 1 218 ? -11.041 12.341 7.859 1.00 85.31 218 ASP A CA 1
ATOM 1592 C C . ASP A 1 218 ? -9.917 13.374 7.703 1.00 85.31 218 ASP A C 1
ATOM 1594 O O . ASP A 1 218 ? -8.794 13.041 7.324 1.00 85.31 218 ASP A O 1
ATOM 1598 N N . GLY A 1 219 ? -10.258 14.655 7.875 1.00 84.56 219 GLY A N 1
ATOM 1599 C CA . GLY A 1 219 ? -9.391 15.761 7.462 1.00 84.56 219 GLY A CA 1
ATOM 1600 C C . GLY A 1 219 ? -9.113 15.729 5.954 1.00 84.56 219 GLY A C 1
ATOM 1601 O O . GLY A 1 219 ? -10.041 15.677 5.142 1.00 84.56 219 GLY A O 1
ATOM 1602 N N . ASP A 1 220 ? -7.838 15.728 5.578 1.00 82.94 220 ASP A N 1
ATOM 1603 C CA . ASP A 1 220 ? -7.404 15.645 4.178 1.00 82.94 220 ASP A CA 1
ATOM 1604 C C . ASP A 1 220 ? -7.281 14.202 3.664 1.00 82.94 220 ASP A C 1
ATOM 1606 O O . ASP A 1 220 ? -7.121 13.979 2.461 1.00 82.94 220 ASP A O 1
ATOM 1610 N N . VAL A 1 221 ? -7.472 13.218 4.547 1.00 89.56 221 VAL A N 1
ATOM 1611 C CA . VAL A 1 221 ? -7.343 11.801 4.218 1.00 89.56 221 VAL A CA 1
ATOM 1612 C C . VAL A 1 221 ? -8.660 11.240 3.697 1.00 89.56 221 VAL A C 1
ATOM 1614 O O . VAL A 1 221 ? -9.715 11.359 4.326 1.00 89.56 221 VAL A O 1
ATOM 1617 N N . VAL A 1 222 ? -8.595 10.567 2.551 1.00 92.25 222 VAL A N 1
ATOM 1618 C CA . VAL A 1 222 ? -9.706 9.782 2.009 1.00 92.25 222 VAL A CA 1
ATOM 1619 C C . VAL A 1 222 ? -9.632 8.361 2.548 1.00 92.25 222 VAL A C 1
ATOM 1621 O O . VAL A 1 222 ? -8.603 7.706 2.424 1.00 92.25 222 VAL A O 1
ATOM 1624 N N . CYS A 1 223 ? -10.730 7.862 3.109 1.00 92.75 223 CYS A N 1
ATOM 1625 C CA . CYS A 1 223 ? -10.790 6.596 3.828 1.00 92.75 223 CYS A CA 1
ATOM 1626 C C . CYS A 1 223 ? -11.834 5.649 3.220 1.00 92.75 223 CYS A C 1
ATOM 1628 O O . CYS A 1 223 ? -12.987 6.022 2.990 1.00 92.75 223 CYS A O 1
ATOM 1630 N N . PHE A 1 224 ? -11.452 4.385 3.055 1.00 93.19 224 PHE A N 1
ATOM 1631 C CA . PHE A 1 224 ? -12.322 3.272 2.693 1.00 93.19 224 PHE A CA 1
ATOM 1632 C C . PHE A 1 224 ? -12.207 2.202 3.772 1.00 93.19 224 PHE A C 1
ATOM 1634 O O . PHE A 1 224 ? -11.143 1.607 3.952 1.00 93.19 224 PHE A O 1
ATOM 1641 N N . ARG A 1 225 ? -13.295 1.945 4.498 1.00 90.88 225 ARG A N 1
ATOM 1642 C CA . ARG A 1 225 ? -13.303 0.979 5.601 1.00 90.88 225 ARG A CA 1
ATOM 1643 C C . ARG A 1 225 ? -14.209 -0.206 5.309 1.00 90.88 225 ARG A C 1
ATOM 1645 O O . ARG A 1 225 ? -15.359 -0.042 4.904 1.00 90.88 225 ARG A O 1
ATOM 1652 N N . GLU A 1 226 ? -13.695 -1.397 5.586 1.00 90.69 226 GLU A N 1
ATOM 1653 C CA . GLU A 1 226 ? -14.479 -2.624 5.552 1.00 90.69 226 GLU A CA 1
ATOM 1654 C C . GLU A 1 226 ? -15.593 -2.588 6.615 1.00 90.69 226 GLU A C 1
ATOM 1656 O O . GLU A 1 226 ? -15.314 -2.353 7.796 1.00 90.69 226 GLU A O 1
ATOM 1661 N N . PRO A 1 227 ? -16.859 -2.849 6.248 1.00 87.25 227 PRO A N 1
ATOM 1662 C CA . PRO A 1 227 ? -17.942 -2.904 7.220 1.00 87.25 227 PRO A CA 1
ATOM 1663 C C . PRO A 1 227 ? -17.719 -4.031 8.230 1.00 87.25 227 PRO A C 1
ATOM 1665 O O . PRO A 1 227 ? -17.584 -5.195 7.861 1.00 87.25 227 PRO A O 1
ATOM 1668 N N . GLY A 1 228 ? -17.685 -3.688 9.519 1.00 85.25 228 GLY A N 1
ATOM 1669 C CA . GLY A 1 228 ? -17.519 -4.653 10.614 1.00 85.25 228 GLY A CA 1
ATOM 1670 C C . GLY A 1 228 ? -16.129 -5.296 10.720 1.00 85.25 228 GLY A C 1
ATOM 1671 O O . GLY A 1 228 ? -15.883 -6.025 11.680 1.00 85.25 228 GLY A O 1
ATOM 1672 N N . GLY A 1 229 ? -15.222 -5.011 9.784 1.00 87.50 229 GLY A N 1
ATOM 1673 C CA . GLY A 1 229 ? -13.874 -5.566 9.733 1.00 87.50 229 GLY A CA 1
ATOM 1674 C C . GLY A 1 229 ? -12.782 -4.553 10.093 1.00 87.50 229 GLY A C 1
ATOM 1675 O O . GLY A 1 229 ? -13.051 -3.358 10.237 1.00 87.50 229 GLY A O 1
ATOM 1676 N N . PRO A 1 230 ? -11.535 -5.018 10.281 1.00 87.12 230 PRO A N 1
ATOM 1677 C CA . PRO A 1 230 ? -10.404 -4.157 10.605 1.00 87.12 230 PRO A CA 1
ATOM 1678 C C . PRO A 1 230 ? -9.719 -3.567 9.365 1.00 87.12 230 PRO A C 1
ATOM 1680 O O . PRO A 1 230 ? -8.763 -2.809 9.526 1.00 87.12 230 PRO A O 1
ATOM 1683 N N . ARG A 1 231 ? -10.139 -3.933 8.143 1.00 92.00 231 ARG A N 1
ATOM 1684 C CA . ARG A 1 231 ? -9.447 -3.485 6.935 1.00 92.00 231 ARG A CA 1
ATOM 1685 C C . ARG A 1 231 ? -9.728 -2.019 6.626 1.00 92.00 231 ARG A C 1
ATOM 1687 O O . ARG A 1 231 ? -10.873 -1.559 6.672 1.00 92.00 231 ARG A O 1
ATOM 1694 N N . LEU A 1 232 ? -8.660 -1.311 6.283 1.00 92.19 232 LEU A N 1
ATOM 1695 C CA . LEU A 1 232 ? -8.676 0.094 5.905 1.00 92.19 232 LEU A CA 1
ATOM 1696 C C . LEU A 1 232 ? -7.775 0.288 4.690 1.00 92.19 232 LEU A C 1
ATOM 1698 O O . LEU A 1 232 ? -6.638 -0.178 4.670 1.00 92.19 232 LEU A O 1
ATOM 1702 N N . LEU A 1 233 ? -8.285 1.024 3.715 1.00 94.19 233 LEU A N 1
ATOM 1703 C CA . LEU A 1 233 ? -7.505 1.619 2.646 1.00 94.19 233 LEU A CA 1
ATOM 1704 C C . LEU A 1 233 ? -7.668 3.131 2.762 1.00 94.19 233 LEU A C 1
ATOM 1706 O O . LEU A 1 233 ? -8.795 3.608 2.892 1.00 94.19 233 LEU A O 1
ATOM 1710 N N . ALA A 1 234 ? -6.572 3.875 2.749 1.00 93.50 234 ALA A N 1
ATOM 1711 C CA . ALA A 1 234 ? -6.611 5.324 2.835 1.00 93.50 234 ALA A CA 1
ATOM 1712 C C . ALA A 1 234 ? -5.631 5.975 1.860 1.00 93.50 234 ALA A C 1
ATOM 1714 O O . ALA A 1 234 ? -4.625 5.370 1.487 1.00 93.50 234 ALA A O 1
ATOM 1715 N N . VAL A 1 235 ? -5.951 7.199 1.449 1.00 93.44 235 VAL A N 1
ATOM 1716 C CA . VAL A 1 235 ? -5.095 8.042 0.616 1.00 93.44 235 VAL A CA 1
ATOM 1717 C C . VAL A 1 235 ? -4.949 9.389 1.302 1.00 93.44 235 VAL A C 1
ATOM 1719 O O . VAL A 1 235 ? -5.942 10.091 1.499 1.00 93.44 235 VAL A O 1
ATOM 1722 N N . ASP A 1 236 ? -3.718 9.720 1.676 1.00 90.69 236 ASP A N 1
ATOM 1723 C CA . ASP A 1 236 ? -3.334 11.031 2.193 1.00 90.69 236 ASP A CA 1
ATOM 1724 C C . ASP A 1 236 ? -2.609 11.816 1.093 1.00 90.69 236 ASP A C 1
ATOM 1726 O O . ASP A 1 236 ? -1.855 11.241 0.300 1.00 90.69 236 ASP A O 1
ATOM 1730 N N . THR A 1 237 ? -2.866 13.119 1.019 1.00 87.81 237 THR A N 1
ATOM 1731 C CA . THR A 1 237 ? -2.183 14.021 0.087 1.00 87.81 237 THR A CA 1
ATOM 1732 C C . THR A 1 237 ? -1.206 14.868 0.880 1.00 87.81 237 THR A C 1
ATOM 1734 O O . THR A 1 237 ? -1.591 15.579 1.801 1.00 87.81 237 THR A O 1
ATOM 1737 N N . GLU A 1 238 ? 0.059 14.837 0.485 1.00 81.38 238 GLU A N 1
ATOM 1738 C CA . GLU A 1 238 ? 1.144 15.522 1.180 1.00 81.38 238 GLU A CA 1
ATOM 1739 C C . GLU A 1 238 ? 1.780 16.569 0.248 1.00 81.38 238 GLU A C 1
ATOM 1741 O O . GLU A 1 238 ? 2.883 16.363 -0.272 1.00 81.38 238 GLU A O 1
ATOM 1746 N N . PRO A 1 239 ? 1.088 17.695 -0.029 1.00 72.69 239 PRO A N 1
ATOM 1747 C CA . PRO A 1 239 ? 1.566 18.694 -0.990 1.00 72.69 239 PRO A CA 1
ATOM 1748 C C . PRO A 1 239 ? 2.877 19.361 -0.538 1.00 72.69 239 PRO A C 1
ATOM 1750 O O . PRO A 1 239 ? 3.738 19.684 -1.353 1.00 72.69 239 PRO A O 1
ATOM 1753 N N . ASP A 1 240 ? 3.083 19.484 0.774 1.00 71.88 240 ASP A N 1
ATOM 1754 C CA . ASP A 1 240 ? 4.245 20.163 1.353 1.00 71.88 240 ASP A CA 1
ATOM 1755 C C . ASP A 1 240 ? 5.409 19.217 1.684 1.00 71.88 240 ASP A C 1
ATOM 1757 O O . ASP A 1 240 ? 6.367 19.609 2.359 1.00 71.88 240 ASP A O 1
ATOM 1761 N N . LEU A 1 241 ? 5.368 17.960 1.223 1.00 79.69 241 LEU A N 1
ATOM 1762 C CA . LEU A 1 241 ? 6.451 17.022 1.493 1.00 79.69 241 LEU A CA 1
ATOM 1763 C C . LEU A 1 241 ? 7.719 17.407 0.721 1.00 79.69 241 LEU A C 1
ATOM 1765 O O . LEU A 1 241 ? 7.912 17.063 -0.449 1.00 79.69 241 LEU A O 1
ATOM 1769 N N . ILE A 1 242 ? 8.654 18.032 1.430 1.00 69.88 242 ILE A N 1
ATOM 1770 C CA . ILE A 1 242 ? 9.977 18.416 0.938 1.00 69.88 242 ILE A CA 1
ATOM 1771 C C . ILE A 1 242 ? 11.043 17.609 1.695 1.00 69.88 242 ILE A C 1
ATOM 1773 O O . ILE A 1 242 ? 10.988 17.484 2.915 1.00 69.88 242 ILE A O 1
ATOM 1777 N N . GLY A 1 243 ? 12.040 17.067 0.986 1.00 84.38 243 GLY A N 1
ATOM 1778 C CA . GLY A 1 243 ? 13.191 16.385 1.603 1.00 84.38 243 GLY A CA 1
ATOM 1779 C C . GLY A 1 243 ? 13.173 14.859 1.488 1.00 84.38 243 GLY A C 1
ATOM 1780 O O . GLY A 1 243 ? 12.574 14.314 0.567 1.00 84.38 243 GLY A O 1
ATOM 1781 N N . ASP A 1 244 ? 13.878 14.159 2.379 1.00 91.44 244 ASP A N 1
ATOM 1782 C CA . ASP A 1 244 ? 14.087 12.704 2.303 1.00 91.44 244 ASP A CA 1
ATOM 1783 C C . ASP A 1 244 ? 12.879 11.902 2.822 1.00 91.44 244 ASP A C 1
ATOM 1785 O O . ASP A 1 244 ? 12.464 12.043 3.972 1.00 91.44 244 ASP A O 1
ATOM 1789 N N . ALA A 1 245 ? 12.331 11.024 1.977 1.00 92.25 245 ALA A N 1
ATOM 1790 C CA . ALA A 1 245 ? 11.132 10.241 2.293 1.00 92.25 245 ALA A CA 1
ATOM 1791 C C . ALA A 1 245 ? 11.374 9.187 3.391 1.00 92.25 245 ALA A C 1
ATOM 1793 O O . ALA A 1 245 ? 10.504 8.926 4.218 1.00 92.25 245 ALA A O 1
ATOM 1794 N N . VAL A 1 246 ? 12.573 8.599 3.445 1.00 95.12 246 VAL A N 1
ATOM 1795 C CA . VAL A 1 246 ? 12.923 7.621 4.487 1.00 95.12 246 VAL A CA 1
ATOM 1796 C C . VAL A 1 246 ? 13.044 8.309 5.848 1.00 95.12 246 VAL A C 1
ATOM 1798 O O . VAL A 1 246 ? 12.604 7.766 6.863 1.00 95.12 246 VAL A O 1
ATOM 1801 N N . ALA A 1 247 ? 13.636 9.501 5.892 1.00 94.69 247 ALA A N 1
ATOM 1802 C CA . ALA A 1 247 ? 13.711 10.327 7.087 1.00 94.69 247 ALA A CA 1
ATOM 1803 C C . ALA A 1 247 ? 12.320 10.765 7.552 1.00 94.69 247 ALA A C 1
ATOM 1805 O O . ALA A 1 247 ? 12.063 10.706 8.755 1.00 94.69 247 ALA A O 1
ATOM 1806 N N . HIS A 1 248 ? 11.428 11.118 6.621 1.00 92.38 248 HIS A N 1
ATOM 1807 C CA . HIS A 1 248 ? 10.025 11.403 6.921 1.00 92.38 248 HIS A CA 1
ATOM 1808 C C . HIS A 1 248 ? 9.361 10.218 7.645 1.00 92.38 248 HIS A C 1
ATOM 1810 O O . HIS A 1 248 ? 8.894 10.378 8.770 1.00 92.38 248 HIS A O 1
ATOM 1816 N N . TRP A 1 249 ? 9.456 8.994 7.112 1.00 93.94 249 TRP A N 1
ATOM 1817 C CA . TRP A 1 249 ? 8.914 7.808 7.794 1.00 93.94 249 TRP A CA 1
ATOM 1818 C C . TRP A 1 249 ? 9.559 7.476 9.131 1.00 93.94 249 TRP A C 1
ATOM 1820 O O . TRP A 1 249 ? 8.866 7.098 10.073 1.00 93.94 249 TRP A O 1
ATOM 1830 N N . LYS A 1 250 ? 10.870 7.667 9.275 1.00 95.00 250 LYS A N 1
ATOM 1831 C CA . LYS A 1 250 ? 11.531 7.497 10.579 1.00 95.00 250 LYS A CA 1
ATOM 1832 C C . LYS A 1 250 ? 11.076 8.537 11.604 1.00 95.00 250 LYS A C 1
ATOM 1834 O O . LYS A 1 250 ? 11.089 8.245 12.801 1.00 95.00 250 LYS A O 1
ATOM 1839 N N . PHE A 1 251 ? 10.746 9.751 11.168 1.00 92.50 251 PHE A N 1
ATOM 1840 C CA . PHE A 1 251 ? 10.191 10.785 12.035 1.00 92.50 251 PHE A CA 1
ATOM 1841 C C . PHE A 1 251 ? 8.764 10.426 12.456 1.00 92.50 251 PHE A C 1
ATOM 1843 O O . PHE A 1 251 ? 8.478 10.388 13.654 1.00 92.50 251 PHE A O 1
ATOM 1850 N N . GLU A 1 252 ? 7.915 10.071 11.495 1.00 91.31 252 GLU A N 1
ATOM 1851 C CA . GLU A 1 252 ? 6.523 9.691 11.734 1.00 91.31 252 GLU A CA 1
ATOM 1852 C C . GLU A 1 252 ? 6.396 8.467 12.641 1.00 91.31 252 GLU A C 1
ATOM 1854 O O . GLU A 1 252 ? 5.634 8.475 13.607 1.00 91.31 252 GLU A O 1
ATOM 1859 N N . GLU A 1 253 ? 7.224 7.448 12.432 1.00 93.88 253 GLU A N 1
ATOM 1860 C CA . GLU A 1 253 ? 7.298 6.298 13.324 1.00 93.88 253 GLU A CA 1
ATOM 1861 C C . GLU A 1 253 ? 7.606 6.688 14.767 1.00 93.88 253 GLU A C 1
ATOM 1863 O O . GLU A 1 253 ? 6.929 6.227 15.691 1.00 93.88 253 GLU A O 1
ATOM 1868 N N . LYS A 1 254 ? 8.615 7.539 14.986 1.00 92.88 254 LYS A N 1
ATOM 1869 C CA . LYS A 1 254 ? 8.934 8.029 16.333 1.00 92.88 254 LYS A CA 1
ATOM 1870 C C . LYS A 1 254 ? 7.748 8.784 16.924 1.00 92.88 254 LYS A C 1
ATOM 1872 O O . LYS A 1 254 ? 7.417 8.566 18.085 1.00 92.88 254 LYS A O 1
ATOM 1877 N N . ARG A 1 255 ? 7.096 9.636 16.129 1.00 89.62 255 ARG A N 1
ATOM 1878 C CA . ARG A 1 255 ? 5.941 10.435 16.551 1.00 89.62 255 ARG A CA 1
ATOM 1879 C C . ARG A 1 255 ? 4.783 9.553 17.019 1.00 89.62 255 ARG A C 1
ATOM 1881 O O . ARG A 1 255 ? 4.267 9.772 18.112 1.00 89.62 255 ARG A O 1
ATOM 1888 N N . VAL A 1 256 ? 4.394 8.542 16.239 1.00 86.75 256 VAL A N 1
ATOM 1889 C CA . VAL A 1 256 ? 3.231 7.700 16.579 1.00 86.75 256 VAL A CA 1
ATOM 1890 C C . VAL A 1 256 ? 3.526 6.649 17.650 1.00 86.75 256 VAL A C 1
ATOM 1892 O O . VAL A 1 256 ? 2.614 6.225 18.355 1.00 86.75 256 VAL A O 1
ATOM 1895 N N . THR A 1 257 ? 4.782 6.222 17.802 1.00 90.00 257 THR A N 1
ATOM 1896 C CA . THR A 1 257 ? 5.168 5.262 18.852 1.00 90.00 257 THR A CA 1
ATOM 1897 C C . THR A 1 257 ? 5.428 5.933 20.198 1.00 90.00 257 THR A C 1
ATOM 1899 O O . THR A 1 257 ? 5.213 5.303 21.233 1.00 90.00 257 THR A O 1
ATOM 1902 N N . ALA A 1 258 ? 5.799 7.219 20.218 1.00 88.06 258 ALA A N 1
ATOM 1903 C CA . ALA A 1 258 ? 6.029 7.971 21.454 1.00 88.06 258 ALA A CA 1
ATOM 1904 C C . ALA A 1 258 ? 4.775 8.106 22.334 1.00 88.06 258 ALA A C 1
ATOM 1906 O O . ALA A 1 258 ? 4.889 8.190 23.554 1.00 88.06 258 ALA A O 1
ATOM 1907 N N . THR A 1 259 ? 3.578 8.106 21.741 1.00 78.31 259 THR A N 1
ATOM 1908 C CA . THR A 1 259 ? 2.312 8.235 22.482 1.00 78.31 259 THR A CA 1
ATOM 1909 C C . THR A 1 259 ? 1.849 6.927 23.130 1.00 78.31 259 THR A C 1
ATOM 1911 O O . THR A 1 259 ? 0.865 6.930 23.864 1.00 78.31 259 THR A O 1
ATOM 1914 N N . GLY A 1 260 ? 2.517 5.797 22.854 1.00 74.94 260 GLY A N 1
ATOM 1915 C CA . GLY A 1 260 ? 2.117 4.475 23.347 1.00 74.94 260 GLY A CA 1
ATOM 1916 C C . GLY A 1 260 ? 0.833 3.918 22.713 1.00 74.94 260 GLY A C 1
ATOM 1917 O O . GLY A 1 260 ? 0.365 2.858 23.123 1.00 74.94 260 GLY A O 1
ATOM 1918 N N . GLY A 1 261 ? 0.267 4.592 21.702 1.00 76.38 261 GLY A N 1
ATOM 1919 C CA . GLY A 1 261 ? -0.995 4.196 21.061 1.00 76.38 261 GLY A CA 1
ATOM 1920 C C . GLY A 1 261 ? -0.922 2.907 20.231 1.00 76.38 261 GLY A C 1
ATOM 1921 O O . GLY A 1 261 ? -1.953 2.306 19.934 1.00 76.38 261 GLY A O 1
ATOM 1922 N N . LEU A 1 262 ? 0.283 2.451 19.876 1.00 88.25 262 LEU A N 1
ATOM 1923 C CA . LEU A 1 262 ? 0.515 1.234 19.093 1.00 88.25 262 LEU A CA 1
ATOM 1924 C C . LEU A 1 262 ? 1.049 0.112 19.989 1.00 88.25 262 LEU A C 1
ATOM 1926 O O . LEU A 1 262 ? 2.249 -0.165 20.037 1.00 88.25 262 LEU A O 1
ATOM 1930 N N . SER A 1 263 ? 0.142 -0.543 20.715 1.00 91.56 263 SER A N 1
ATOM 1931 C CA . SER A 1 263 ? 0.495 -1.664 21.593 1.00 91.56 263 SER A CA 1
ATOM 1932 C C . SER A 1 263 ? 1.196 -2.785 20.819 1.00 91.56 263 SER A C 1
ATOM 1934 O O . SER A 1 263 ? 0.746 -3.205 19.751 1.00 91.56 263 SER A O 1
ATOM 1936 N N . GLY A 1 264 ? 2.323 -3.271 21.345 1.00 93.62 264 GLY A N 1
ATOM 1937 C CA . GLY A 1 264 ? 3.115 -4.323 20.704 1.00 93.62 264 GLY A CA 1
ATOM 1938 C C . GLY A 1 264 ? 3.668 -3.935 19.329 1.00 93.62 264 GLY A C 1
ATOM 1939 O O . GLY A 1 264 ? 3.830 -4.816 18.481 1.00 93.62 264 GLY A O 1
ATOM 1940 N N . TYR A 1 265 ? 3.900 -2.644 19.073 1.00 95.50 265 TYR A N 1
ATOM 1941 C CA . TYR A 1 265 ? 4.463 -2.162 17.814 1.00 95.50 265 TYR A CA 1
ATOM 1942 C C . TYR A 1 265 ? 5.740 -2.918 17.416 1.00 95.50 265 TYR A C 1
ATOM 1944 O O . TYR A 1 265 ? 6.625 -3.164 18.236 1.00 95.50 265 TYR A O 1
ATOM 1952 N N . SER A 1 266 ? 5.852 -3.255 16.134 1.00 95.50 266 SER A N 1
ATOM 1953 C CA . SER A 1 266 ? 7.069 -3.787 15.532 1.00 95.50 266 SER A CA 1
ATOM 1954 C C . SER A 1 266 ? 7.221 -3.264 14.107 1.00 95.50 266 SER A C 1
ATOM 1956 O O . SER A 1 266 ? 6.324 -3.425 13.274 1.00 95.50 266 SER A O 1
ATOM 1958 N N . ARG A 1 267 ? 8.373 -2.648 13.820 1.00 95.44 267 ARG A N 1
ATOM 1959 C CA . ARG A 1 267 ? 8.758 -2.256 12.462 1.00 95.44 267 ARG A CA 1
ATOM 1960 C C . ARG A 1 267 ? 9.124 -3.502 11.666 1.00 95.44 267 ARG A C 1
ATOM 1962 O O . ARG A 1 267 ? 10.025 -4.237 12.061 1.00 95.44 267 ARG A O 1
ATOM 1969 N N . VAL A 1 268 ? 8.495 -3.673 10.509 1.00 95.06 268 VAL A N 1
ATOM 1970 C CA . VAL A 1 268 ? 8.917 -4.659 9.511 1.00 95.06 268 VAL A CA 1
ATOM 1971 C C . VAL A 1 268 ? 9.992 -4.045 8.615 1.00 95.06 268 VAL A C 1
ATOM 1973 O O . VAL A 1 268 ? 11.078 -4.604 8.489 1.00 95.06 268 VAL A O 1
ATOM 1976 N N . ALA A 1 269 ? 9.724 -2.876 8.026 1.00 94.12 269 ALA A N 1
ATOM 1977 C CA . ALA A 1 269 ? 10.675 -2.182 7.163 1.00 94.12 269 ALA A CA 1
ATOM 1978 C C . ALA A 1 269 ? 10.373 -0.681 7.056 1.00 94.12 269 ALA A C 1
ATOM 1980 O O . ALA A 1 269 ? 9.218 -0.276 7.120 1.00 94.12 269 ALA A O 1
ATOM 1981 N N . ILE A 1 270 ? 11.417 0.127 6.849 1.00 94.44 270 ILE A N 1
ATOM 1982 C CA . ILE A 1 270 ? 11.308 1.468 6.259 1.00 94.44 270 ILE A CA 1
ATOM 1983 C C . ILE A 1 270 ? 12.369 1.546 5.166 1.00 94.44 270 ILE A C 1
ATOM 1985 O O . ILE A 1 270 ? 13.563 1.503 5.478 1.00 94.44 270 ILE A O 1
ATOM 1989 N N . LEU A 1 271 ? 11.948 1.596 3.905 1.00 93.56 271 LEU A N 1
ATOM 1990 C CA . LEU A 1 271 ? 12.838 1.479 2.747 1.00 93.56 271 LEU A CA 1
ATOM 1991 C C . LEU A 1 271 ? 12.480 2.521 1.684 1.00 93.56 271 LEU A C 1
ATOM 1993 O O . LEU A 1 271 ? 11.310 2.866 1.557 1.00 93.56 271 LEU A O 1
ATOM 1997 N N . PRO A 1 272 ? 13.456 3.033 0.918 1.00 93.38 272 PRO A N 1
ATOM 1998 C CA . PRO A 1 272 ? 13.153 3.888 -0.220 1.00 93.38 272 PRO A CA 1
ATOM 1999 C C . PRO A 1 272 ? 12.458 3.083 -1.326 1.00 93.38 272 PRO A C 1
ATOM 2001 O O . PRO A 1 272 ? 12.821 1.932 -1.576 1.00 93.38 272 PRO A O 1
ATOM 2004 N N . ASN A 1 273 ? 11.535 3.722 -2.041 1.00 88.12 273 ASN A N 1
ATOM 2005 C CA . ASN A 1 273 ? 10.937 3.185 -3.258 1.00 88.12 273 ASN A CA 1
ATOM 2006 C C . ASN A 1 273 ? 11.297 4.040 -4.481 1.00 88.12 273 ASN A C 1
ATOM 2008 O O . ASN A 1 273 ? 11.768 5.176 -4.375 1.00 88.12 273 ASN A O 1
ATOM 2012 N N . ARG A 1 274 ? 11.079 3.463 -5.666 1.00 85.88 274 ARG A N 1
ATOM 2013 C CA . ARG A 1 274 ? 11.332 4.102 -6.968 1.00 85.88 274 ARG A CA 1
ATOM 2014 C C . ARG A 1 274 ? 10.048 4.344 -7.764 1.00 85.88 274 ARG A C 1
ATOM 2016 O O . ARG A 1 274 ? 10.108 4.508 -8.980 1.00 85.88 274 ARG A O 1
ATOM 2023 N N . TYR A 1 275 ? 8.888 4.318 -7.111 1.00 80.62 275 TYR A N 1
ATOM 2024 C CA . TYR A 1 275 ? 7.623 4.603 -7.784 1.00 80.62 275 TYR A CA 1
ATOM 2025 C C . TYR A 1 275 ? 7.569 6.072 -8.194 1.00 80.62 275 TYR A C 1
ATOM 2027 O O . TYR A 1 275 ? 7.925 6.945 -7.408 1.00 80.62 275 TYR A O 1
ATOM 2035 N N . PHE A 1 276 ? 7.114 6.348 -9.420 1.00 86.00 276 PHE A N 1
ATOM 2036 C CA . PHE A 1 276 ? 7.021 7.707 -9.965 1.00 86.00 276 PHE A CA 1
ATOM 2037 C C . PHE A 1 276 ? 8.352 8.478 -9.844 1.00 86.00 276 PHE A C 1
ATOM 2039 O O . PHE A 1 276 ? 9.355 8.046 -10.412 1.00 86.00 276 PHE A O 1
ATOM 2046 N N . ALA A 1 277 ? 8.378 9.602 -9.118 1.00 86.50 277 ALA A N 1
ATOM 2047 C CA . ALA A 1 277 ? 9.584 10.387 -8.841 1.00 86.50 277 ALA A CA 1
ATOM 2048 C C . ALA A 1 277 ? 10.308 9.966 -7.540 1.00 86.50 277 ALA A C 1
ATOM 2050 O O . ALA A 1 277 ? 11.136 10.711 -7.014 1.00 86.50 277 ALA A O 1
ATOM 2051 N N . GLY A 1 278 ? 10.014 8.767 -7.030 1.00 89.00 278 GLY A N 1
ATOM 2052 C CA . GLY A 1 278 ? 10.583 8.182 -5.820 1.00 89.00 278 GLY A CA 1
ATOM 2053 C C . GLY A 1 278 ? 9.775 8.472 -4.556 1.00 89.00 278 GLY A C 1
ATOM 2054 O O . GLY A 1 278 ? 8.825 9.262 -4.549 1.00 89.00 278 GLY A O 1
ATOM 2055 N N . GLY A 1 279 ? 10.190 7.833 -3.467 1.00 92.44 279 GLY A N 1
ATOM 2056 C CA . GLY A 1 279 ? 9.502 7.902 -2.187 1.00 92.44 279 GLY A CA 1
ATOM 2057 C C . GLY A 1 279 ? 10.058 6.901 -1.182 1.00 92.44 279 GLY A C 1
ATOM 2058 O O . GLY A 1 279 ? 11.236 6.536 -1.244 1.00 92.44 279 GLY A O 1
ATOM 2059 N N . ALA A 1 280 ? 9.228 6.474 -0.239 1.00 94.88 280 ALA A N 1
ATOM 2060 C CA . ALA A 1 280 ? 9.587 5.450 0.730 1.00 94.88 280 ALA A CA 1
ATOM 2061 C C . ALA A 1 280 ? 8.350 4.693 1.199 1.00 94.88 280 ALA A C 1
ATOM 2063 O O . ALA A 1 280 ? 7.246 5.234 1.219 1.00 94.88 280 ALA A O 1
ATOM 2064 N N . ASP A 1 281 ? 8.564 3.467 1.652 1.00 94.38 281 ASP A N 1
ATOM 2065 C CA . ASP A 1 281 ? 7.527 2.655 2.267 1.00 94.38 281 ASP A CA 1
ATOM 2066 C C . ASP A 1 281 ? 7.838 2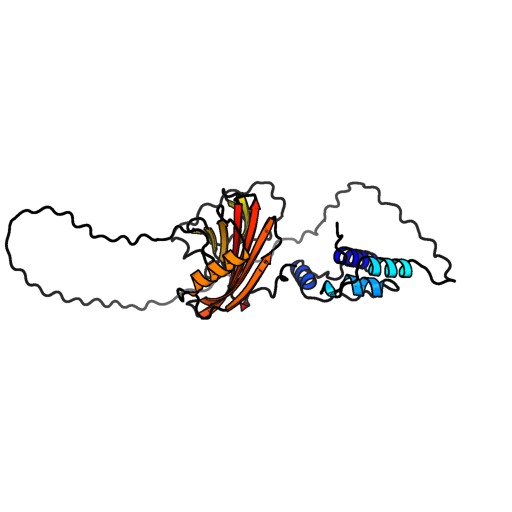.450 3.733 1.00 94.38 281 ASP A C 1
ATOM 2068 O O . ASP A 1 281 ? 9.001 2.295 4.125 1.00 94.38 281 ASP A O 1
ATOM 2072 N N . TRP A 1 282 ? 6.782 2.385 4.527 1.00 95.00 282 TRP A N 1
ATOM 2073 C CA . TRP A 1 282 ? 6.842 1.960 5.908 1.00 95.00 282 TRP A CA 1
ATOM 2074 C C . TRP A 1 282 ? 5.872 0.800 6.127 1.00 95.00 282 TRP A C 1
ATOM 2076 O O . TRP A 1 282 ? 4.680 0.870 5.841 1.00 95.00 282 TRP A O 1
ATOM 2086 N N . ASP A 1 283 ? 6.429 -0.315 6.589 1.00 95.12 283 ASP A N 1
ATOM 2087 C CA . ASP A 1 283 ? 5.731 -1.554 6.899 1.00 95.12 283 ASP A CA 1
ATOM 2088 C C . ASP A 1 283 ? 5.883 -1.834 8.397 1.00 95.12 283 ASP A C 1
ATOM 2090 O O . ASP A 1 283 ? 7.001 -1.864 8.935 1.00 95.12 283 ASP A O 1
ATOM 2094 N N . CYS A 1 284 ? 4.765 -2.004 9.093 1.00 94.81 284 CYS A N 1
ATOM 2095 C CA . CYS A 1 284 ? 4.759 -2.243 10.529 1.00 94.81 284 CYS A CA 1
ATOM 2096 C C . CYS A 1 284 ? 3.564 -3.071 10.989 1.00 94.81 284 CYS A C 1
ATOM 2098 O O . CYS A 1 284 ? 2.558 -3.216 10.298 1.00 94.81 284 CYS A O 1
ATOM 2100 N N . THR A 1 285 ? 3.685 -3.610 12.198 1.00 95.56 285 THR A N 1
ATOM 2101 C CA . THR A 1 285 ? 2.644 -4.399 12.855 1.00 95.56 285 THR A CA 1
ATOM 2102 C C . THR A 1 285 ? 2.394 -3.896 14.271 1.00 95.56 285 THR A C 1
ATOM 2104 O O . THR A 1 285 ? 3.304 -3.396 14.931 1.00 95.56 285 THR A O 1
ATOM 2107 N N . TRP A 1 286 ? 1.164 -4.037 14.756 1.00 94.69 286 TRP A N 1
ATOM 2108 C CA . TRP A 1 286 ? 0.769 -3.711 16.131 1.00 94.69 286 TRP A CA 1
ATOM 2109 C C . TRP A 1 286 ? -0.461 -4.529 16.524 1.00 94.69 286 TRP A C 1
ATOM 2111 O O . TRP A 1 286 ? -1.052 -5.222 15.697 1.00 94.69 286 TRP A O 1
ATOM 2121 N N . THR A 1 287 ? -0.842 -4.474 17.792 1.00 93.44 287 THR A N 1
ATOM 2122 C CA . THR A 1 287 ? -2.054 -5.115 18.301 1.00 93.44 287 THR A CA 1
ATOM 2123 C C . THR A 1 287 ? -3.109 -4.046 18.567 1.00 93.44 287 THR A C 1
ATOM 2125 O O . THR A 1 287 ? -2.843 -3.070 19.271 1.00 93.44 287 THR A O 1
ATOM 2128 N N . ASN A 1 288 ? -4.298 -4.200 17.981 1.00 88.88 288 ASN A N 1
ATOM 2129 C CA . ASN A 1 288 ? -5.401 -3.261 18.193 1.00 88.88 288 ASN A CA 1
ATOM 2130 C C . ASN A 1 288 ? -6.067 -3.471 19.571 1.00 88.88 288 ASN A C 1
ATOM 2132 O O . ASN A 1 288 ? -5.783 -4.428 20.290 1.00 88.88 288 ASN A O 1
ATOM 2136 N N . THR A 1 289 ? -7.007 -2.598 19.935 1.00 87.56 289 THR A N 1
ATOM 2137 C CA . THR A 1 289 ? -7.742 -2.679 21.212 1.00 87.56 289 THR A CA 1
ATOM 2138 C C . THR A 1 289 ? -8.643 -3.911 21.344 1.00 87.56 289 THR A C 1
ATOM 2140 O O . THR A 1 289 ? -9.041 -4.251 22.454 1.00 87.56 289 THR A O 1
ATOM 2143 N N . LYS A 1 290 ? -8.954 -4.595 20.236 1.00 88.56 290 LYS A N 1
ATOM 2144 C CA . LYS A 1 290 ? -9.703 -5.861 20.211 1.00 88.56 290 LYS A CA 1
ATOM 2145 C C . LYS A 1 290 ? -8.798 -7.091 20.362 1.00 88.56 290 LYS A C 1
ATOM 2147 O O . LYS A 1 290 ? -9.309 -8.201 20.444 1.00 88.56 290 LYS A O 1
ATOM 2152 N N . GLY A 1 291 ? -7.477 -6.903 20.407 1.00 90.44 291 GLY A N 1
ATOM 2153 C CA . GLY A 1 291 ? -6.491 -7.979 20.497 1.00 90.44 291 GLY A CA 1
ATOM 2154 C C . GLY A 1 291 ? -6.049 -8.561 19.150 1.00 90.44 291 GLY A C 1
ATOM 2155 O O . GLY A 1 291 ? -5.222 -9.470 19.140 1.00 90.44 291 GLY A O 1
ATOM 2156 N N . ASP A 1 292 ? -6.533 -8.045 18.016 1.00 91.25 292 ASP A N 1
ATOM 2157 C CA . ASP A 1 292 ? -6.084 -8.505 16.700 1.00 91.25 292 ASP A CA 1
ATOM 2158 C C . ASP A 1 292 ? -4.681 -7.977 16.395 1.00 91.25 292 ASP A C 1
ATOM 2160 O O . ASP A 1 292 ? -4.404 -6.781 16.551 1.00 91.25 292 ASP A O 1
ATOM 2164 N N . ARG A 1 293 ? -3.814 -8.848 15.862 1.00 94.31 293 ARG A N 1
ATOM 2165 C CA . ARG A 1 293 ? -2.561 -8.416 15.240 1.00 94.31 293 ARG A CA 1
ATOM 2166 C C . ARG A 1 293 ? -2.861 -7.802 13.877 1.00 94.31 293 ARG A C 1
ATOM 2168 O O . ARG A 1 293 ? -3.347 -8.491 12.979 1.00 94.31 293 ARG A O 1
ATOM 2175 N N . LEU A 1 294 ? -2.562 -6.520 13.725 1.00 93.19 294 LEU A N 1
ATOM 2176 C CA . LEU A 1 294 ? -2.691 -5.779 12.478 1.00 93.19 294 LEU A CA 1
ATOM 2177 C C . LEU A 1 294 ? -1.327 -5.569 11.828 1.00 93.19 294 LEU A C 1
ATOM 2179 O O . LEU A 1 294 ? -0.294 -5.540 12.504 1.00 93.19 294 LEU A O 1
ATOM 2183 N N . ARG A 1 295 ? -1.357 -5.385 10.511 1.00 94.44 295 ARG A N 1
ATOM 2184 C CA . ARG A 1 295 ? -0.224 -4.959 9.699 1.00 94.44 295 ARG A CA 1
ATOM 2185 C C . ARG A 1 295 ? -0.643 -3.813 8.797 1.00 94.44 295 ARG A C 1
ATOM 2187 O O . ARG A 1 295 ? -1.736 -3.854 8.228 1.00 94.44 295 ARG A O 1
ATOM 2194 N N . ALA A 1 296 ? 0.233 -2.825 8.672 1.00 93.81 296 ALA A N 1
ATOM 2195 C CA . ALA A 1 296 ? 0.086 -1.717 7.748 1.00 93.81 296 ALA A CA 1
ATOM 2196 C C . ALA A 1 296 ? 1.258 -1.661 6.777 1.00 93.81 296 ALA A C 1
ATOM 2198 O O . ALA A 1 296 ? 2.403 -1.879 7.176 1.00 93.81 296 ALA A O 1
ATOM 2199 N N . ARG A 1 297 ? 0.963 -1.284 5.533 1.00 93.50 297 ARG A N 1
ATOM 2200 C CA . ARG A 1 297 ? 1.945 -0.735 4.600 1.00 93.50 297 ARG A CA 1
ATOM 2201 C C . ARG A 1 297 ? 1.491 0.655 4.184 1.00 93.50 297 ARG A C 1
ATOM 2203 O O . ARG A 1 297 ? 0.363 0.811 3.720 1.00 93.50 297 ARG A O 1
ATOM 2210 N N . GLN A 1 298 ? 2.369 1.629 4.373 1.00 93.81 298 GLN A N 1
ATOM 2211 C CA . GLN A 1 298 ? 2.215 2.991 3.885 1.00 93.81 298 GLN A CA 1
ATOM 2212 C C . GLN A 1 298 ? 3.220 3.197 2.758 1.00 93.81 298 GLN A C 1
ATOM 2214 O O . GLN A 1 298 ? 4.418 3.014 2.966 1.00 93.81 298 GLN A O 1
ATOM 2219 N N . GLU A 1 299 ? 2.733 3.533 1.572 1.00 93.38 299 GLU A N 1
ATOM 2220 C CA . GLU A 1 299 ? 3.538 3.747 0.371 1.00 93.38 299 GLU A CA 1
ATOM 2221 C C . GLU A 1 299 ? 3.463 5.221 0.007 1.00 93.38 299 GLU A C 1
ATOM 2223 O O . GLU A 1 299 ? 2.441 5.691 -0.498 1.00 93.38 299 GLU A O 1
ATOM 2228 N N . LEU A 1 300 ? 4.545 5.944 0.281 1.00 92.88 300 LEU A N 1
ATOM 2229 C CA . LEU A 1 300 ? 4.677 7.347 -0.075 1.00 92.88 300 LEU A CA 1
ATOM 2230 C C . LEU A 1 300 ? 5.403 7.465 -1.399 1.00 92.88 300 LEU A C 1
ATOM 2232 O O . LEU A 1 300 ? 6.465 6.865 -1.585 1.00 92.88 300 LEU A O 1
ATOM 2236 N N . PHE A 1 301 ? 4.864 8.265 -2.309 1.00 90.62 301 PHE A N 1
ATOM 2237 C CA . PHE A 1 301 ? 5.482 8.529 -3.600 1.00 90.62 301 PHE A CA 1
ATOM 2238 C C . PHE A 1 301 ? 5.163 9.936 -4.100 1.00 90.62 301 PHE A C 1
ATOM 2240 O O . PHE A 1 301 ? 4.075 10.479 -3.905 1.00 90.62 301 PHE A O 1
ATOM 2247 N N . ARG A 1 302 ? 6.139 10.532 -4.785 1.00 89.25 302 ARG A N 1
ATOM 2248 C CA . ARG A 1 302 ? 6.014 11.855 -5.404 1.00 89.25 302 ARG A CA 1
ATOM 2249 C C . ARG A 1 302 ? 5.531 11.710 -6.834 1.00 89.25 302 ARG A C 1
ATOM 2251 O O . ARG A 1 302 ? 6.149 10.998 -7.626 1.00 89.25 302 ARG A O 1
ATOM 2258 N N . THR A 1 303 ? 4.464 12.414 -7.178 1.00 86.06 303 THR A N 1
ATOM 2259 C CA . THR A 1 303 ? 3.870 12.366 -8.522 1.00 86.06 303 THR A CA 1
ATOM 2260 C C . THR A 1 303 ? 4.267 13.572 -9.365 1.00 86.06 303 THR A C 1
ATOM 2262 O O . THR A 1 303 ? 4.470 13.431 -10.570 1.00 86.06 303 THR A O 1
ATOM 2265 N N . ALA A 1 304 ? 4.440 14.739 -8.740 1.00 80.69 304 ALA A N 1
ATOM 2266 C CA . ALA A 1 304 ? 4.880 15.978 -9.374 1.00 80.69 304 ALA A CA 1
ATOM 2267 C C . ALA A 1 304 ? 5.636 16.867 -8.360 1.00 80.69 304 ALA A C 1
ATOM 2269 O O . ALA A 1 304 ? 5.612 16.588 -7.157 1.00 80.69 304 ALA A O 1
ATOM 2270 N N . PRO A 1 305 ? 6.335 17.934 -8.797 1.00 79.00 305 PRO A N 1
ATOM 2271 C CA . PRO A 1 305 ? 6.924 18.901 -7.871 1.00 79.00 305 PRO A CA 1
ATOM 2272 C C . PRO A 1 305 ? 5.859 19.491 -6.934 1.00 79.00 305 PRO A C 1
ATOM 2274 O O . PRO A 1 305 ? 4.865 20.031 -7.411 1.00 79.00 305 PRO A O 1
ATOM 2277 N N . GLY A 1 306 ? 6.061 19.380 -5.617 1.00 78.50 306 GLY A N 1
ATOM 2278 C CA . GLY A 1 306 ? 5.091 19.847 -4.613 1.00 78.50 306 GLY A CA 1
ATOM 2279 C C . GLY A 1 306 ? 3.813 19.004 -4.523 1.00 78.50 306 GLY A C 1
ATOM 2280 O O . GLY A 1 306 ? 2.788 19.496 -4.066 1.00 78.50 306 GLY A O 1
ATOM 2281 N N . LEU A 1 307 ? 3.839 17.758 -5.009 1.00 85.00 307 LEU A N 1
ATOM 2282 C CA . LEU A 1 307 ? 2.713 16.838 -4.885 1.00 85.00 307 LEU A CA 1
ATOM 2283 C C . LEU A 1 307 ? 3.205 15.422 -4.576 1.00 85.00 307 LEU A C 1
ATOM 2285 O O . LEU A 1 307 ? 3.834 14.756 -5.409 1.00 85.00 307 LEU A O 1
ATOM 2289 N N . ALA A 1 308 ? 2.903 14.962 -3.366 1.00 89.62 308 ALA A N 1
ATOM 2290 C CA . ALA A 1 308 ? 3.104 13.589 -2.936 1.00 89.62 308 ALA A CA 1
ATOM 2291 C C . ALA A 1 308 ? 1.788 12.994 -2.438 1.00 89.62 308 ALA A C 1
ATOM 2293 O O . ALA A 1 308 ? 0.899 13.710 -1.976 1.00 89.62 308 ALA A O 1
ATOM 2294 N N . TYR A 1 309 ? 1.683 11.675 -2.543 1.00 91.19 309 TYR A N 1
ATOM 2295 C CA . TYR A 1 309 ? 0.588 10.913 -1.963 1.00 91.19 309 TYR A CA 1
ATOM 2296 C C . TYR A 1 309 ? 1.151 9.794 -1.111 1.00 91.19 309 TYR A C 1
ATOM 2298 O O . TYR A 1 309 ? 2.190 9.215 -1.447 1.00 91.19 309 TYR A O 1
ATOM 2306 N N . THR A 1 310 ? 0.394 9.448 -0.080 1.00 92.81 310 THR A N 1
ATOM 2307 C CA . THR A 1 310 ? 0.593 8.227 0.684 1.00 92.81 310 THR A CA 1
ATOM 2308 C C . THR A 1 310 ? -0.631 7.339 0.525 1.00 92.81 310 THR A C 1
ATOM 2310 O O . THR A 1 310 ? -1.745 7.727 0.875 1.00 92.81 310 THR A O 1
ATOM 2313 N N . ILE A 1 311 ? -0.424 6.121 0.024 1.00 93.31 311 ILE A N 1
ATOM 2314 C CA . ILE A 1 311 ? -1.439 5.063 0.051 1.00 93.31 311 ILE A CA 1
ATOM 2315 C C . ILE A 1 311 ? -1.193 4.196 1.280 1.00 93.31 311 ILE A C 1
ATOM 2317 O O . ILE A 1 311 ? -0.085 3.713 1.499 1.00 93.31 311 ILE A O 1
ATOM 2321 N N . ILE A 1 312 ? -2.233 3.972 2.076 1.00 94.06 312 ILE A N 1
ATOM 2322 C CA . ILE A 1 312 ? -2.149 3.247 3.342 1.00 94.06 312 ILE A CA 1
ATOM 2323 C C . ILE A 1 312 ? -3.082 2.055 3.289 1.00 94.06 312 ILE A C 1
ATOM 2325 O O . ILE A 1 312 ? -4.286 2.206 3.099 1.00 94.06 312 ILE A O 1
ATOM 2329 N N . TRP A 1 313 ? -2.531 0.868 3.505 1.00 94.31 313 TRP A N 1
ATOM 2330 C CA . TRP A 1 313 ? -3.288 -0.370 3.594 1.00 94.31 313 TRP A CA 1
ATOM 2331 C C . TRP A 1 313 ? -3.106 -1.005 4.965 1.00 94.31 313 TRP A C 1
ATOM 2333 O O . TRP A 1 313 ? -1.978 -1.307 5.352 1.00 94.31 313 TRP A O 1
ATOM 2343 N N . ILE A 1 314 ? -4.209 -1.251 5.673 1.00 92.38 314 ILE A N 1
ATOM 2344 C CA . ILE A 1 314 ? -4.244 -1.945 6.963 1.00 92.38 314 ILE A CA 1
ATOM 2345 C C . ILE A 1 314 ? -5.142 -3.172 6.847 1.00 92.38 314 ILE A C 1
ATOM 2347 O O . ILE A 1 314 ? -6.269 -3.094 6.361 1.00 92.38 314 ILE A O 1
ATOM 2351 N N . THR A 1 315 ? -4.669 -4.307 7.350 1.00 93.44 315 THR A N 1
ATOM 2352 C CA . THR A 1 315 ? -5.464 -5.531 7.519 1.00 93.44 315 THR A CA 1
ATOM 2353 C C . THR A 1 315 ? -4.944 -6.316 8.724 1.00 93.44 315 THR A C 1
ATOM 2355 O O . THR A 1 315 ? -3.963 -5.925 9.362 1.00 93.44 315 THR A O 1
ATOM 2358 N N . ARG A 1 316 ? -5.586 -7.436 9.065 1.00 93.38 316 ARG A N 1
ATOM 2359 C CA . ARG A 1 316 ? -4.999 -8.394 10.011 1.00 93.38 316 ARG A CA 1
ATOM 2360 C C . ARG A 1 316 ? -3.694 -8.929 9.437 1.00 93.38 316 ARG A C 1
ATOM 2362 O O . ARG A 1 316 ? -3.641 -9.258 8.256 1.00 93.38 316 ARG A O 1
ATOM 2369 N N . ASP A 1 317 ? -2.678 -9.078 10.275 1.00 91.69 317 ASP A N 1
ATOM 2370 C CA . ASP A 1 317 ? -1.373 -9.607 9.862 1.00 91.69 317 ASP A CA 1
ATOM 2371 C C . ASP A 1 317 ? -1.499 -11.032 9.293 1.00 91.69 317 ASP A C 1
ATOM 2373 O O . ASP A 1 317 ? -0.879 -11.374 8.294 1.00 91.69 317 ASP A O 1
ATOM 2377 N N . LEU A 1 318 ? -2.421 -11.830 9.843 1.00 89.94 318 LEU A N 1
ATOM 2378 C CA . LEU A 1 318 ? -2.752 -13.166 9.332 1.00 89.94 318 LEU A CA 1
ATOM 2379 C C . LEU A 1 318 ? -3.419 -13.169 7.943 1.00 89.94 318 LEU A C 1
ATOM 2381 O O . LEU A 1 318 ? -3.325 -14.158 7.225 1.00 89.94 318 LEU A O 1
ATOM 2385 N N . ASP A 1 319 ? -4.088 -12.073 7.571 1.00 86.38 319 ASP A N 1
ATOM 2386 C CA . ASP A 1 319 ? -4.679 -11.882 6.243 1.00 86.38 319 ASP A CA 1
ATOM 2387 C C . ASP A 1 319 ? -3.688 -11.191 5.294 1.00 86.38 319 ASP A C 1
ATOM 2389 O O . ASP A 1 319 ? -4.036 -10.915 4.142 1.00 86.38 319 ASP A O 1
ATOM 2393 N N . TRP A 1 320 ? -2.482 -10.850 5.767 1.00 82.38 320 TRP A N 1
ATOM 2394 C CA . TRP A 1 320 ? -1.493 -10.185 4.940 1.00 82.38 320 TRP A CA 1
ATOM 2395 C C . TRP A 1 320 ? -1.056 -11.148 3.837 1.00 82.38 320 TRP A C 1
ATOM 2397 O O . TRP A 1 320 ? -0.511 -12.218 4.132 1.00 82.38 320 TRP A O 1
ATOM 2407 N N . PRO A 1 321 ? -1.266 -10.806 2.557 1.00 62.81 321 PRO A N 1
ATOM 2408 C CA . PRO A 1 321 ? -0.736 -11.619 1.480 1.00 62.81 321 PRO A CA 1
ATOM 2409 C C . PRO A 1 321 ? 0.789 -11.603 1.621 1.00 62.81 321 PRO A C 1
ATOM 2411 O O . PRO A 1 321 ? 1.414 -10.546 1.547 1.00 62.81 321 PRO A O 1
ATOM 2414 N N . GLY A 1 322 ? 1.387 -12.761 1.920 1.00 51.31 322 GLY A N 1
ATOM 2415 C CA . GLY A 1 322 ? 2.825 -12.886 2.152 1.00 51.31 322 GLY A CA 1
ATOM 2416 C C . GLY A 1 322 ? 3.633 -12.141 1.085 1.00 51.31 322 GLY A C 1
ATOM 2417 O O . GLY A 1 322 ? 3.417 -12.355 -0.103 1.00 51.31 322 GLY A O 1
ATOM 2418 N N . ALA A 1 323 ? 4.505 -11.241 1.554 1.00 37.94 323 ALA A N 1
ATOM 2419 C CA . ALA A 1 323 ? 5.429 -10.374 0.818 1.00 37.94 323 ALA A CA 1
ATOM 2420 C C . ALA A 1 323 ? 5.064 -10.072 -0.654 1.00 37.94 323 ALA A C 1
ATOM 2422 O O . ALA A 1 323 ? 5.483 -10.778 -1.572 1.00 37.94 323 ALA A O 1
ATOM 2423 N N . LEU A 1 324 ? 4.430 -8.915 -0.891 1.00 36.81 324 LEU A N 1
ATOM 2424 C CA . LEU A 1 324 ? 4.783 -8.119 -2.071 1.00 36.81 324 LEU A CA 1
ATOM 2425 C C . LEU A 1 324 ? 6.314 -7.945 -2.043 1.00 36.81 324 LEU A C 1
ATOM 2427 O O . LEU A 1 324 ? 6.815 -7.482 -1.008 1.00 36.81 324 LEU A O 1
ATOM 2431 N N . PRO A 1 325 ? 7.058 -8.358 -3.088 1.00 33.97 325 PRO A N 1
ATOM 2432 C CA . PRO A 1 325 ? 8.507 -8.246 -3.103 1.00 33.97 325 PRO A CA 1
ATOM 2433 C C . PRO A 1 325 ? 8.907 -6.820 -2.760 1.00 33.97 325 PRO A C 1
ATOM 2435 O O . PRO A 1 325 ? 8.416 -5.864 -3.358 1.00 33.97 325 PRO A O 1
ATOM 2438 N N . SER A 1 326 ? 9.771 -6.702 -1.760 1.00 32.28 326 SER A N 1
ATOM 2439 C CA . SER A 1 326 ? 10.472 -5.480 -1.422 1.00 32.28 326 SER A CA 1
ATOM 2440 C C . SER A 1 326 ? 11.089 -4.907 -2.695 1.00 32.28 326 SER A C 1
ATOM 2442 O O . SER A 1 326 ? 11.864 -5.577 -3.375 1.00 32.28 326 SER A O 1
ATOM 2444 N N . TYR A 1 327 ? 10.687 -3.684 -2.996 1.00 32.28 327 TYR A N 1
ATOM 2445 C CA . TYR A 1 327 ? 11.274 -2.724 -3.913 1.00 32.28 327 TYR A CA 1
ATOM 2446 C C . TYR A 1 327 ? 12.768 -2.964 -4.153 1.00 32.28 327 TYR A C 1
ATOM 2448 O O . TYR A 1 327 ? 13.593 -2.815 -3.249 1.00 32.28 327 TYR A O 1
ATOM 2456 N N . GLY A 1 328 ? 13.084 -3.349 -5.388 1.00 29.22 328 GLY A N 1
ATOM 2457 C CA . GLY A 1 328 ? 14.392 -3.194 -6.017 1.00 29.22 328 GLY A CA 1
ATOM 2458 C C . GLY A 1 328 ? 14.266 -2.196 -7.154 1.00 29.22 328 GLY A C 1
ATOM 2459 O O . GLY A 1 328 ? 13.231 -2.268 -7.855 1.00 29.22 328 GLY A O 1
#

Nearest PDB structures (foldseek):
  3lyd-assembly1_A  TM=4.775E-01  e=4.609E-03  Jonesia denitrificans DSM 20603
  8h2d-assembly2_B-2  TM=5.323E-01  e=1.212E-01  Mycobacterium tuberculosis H37Rv
  3nm7-assembly1_A  TM=6.822E-01  e=6.589E-01  Borreliella burgdorferi
  3nm7-assembly2_D  TM=5.784E-01  e=7.405E-01  Borreliella burgdorferi
  3n8b-assembly1_A  TM=5.957E-01  e=1.492E+00  Borreliella burgdorferi

Organism: NCBI:txid1076125

pLDDT: mean 70.73, std 23.98, range [26.77, 95.56]

Radius of gyration: 31.18 Å; Cα contacts (8 Å, |Δi|>4): 386; chains: 1; bounding box: 68×76×96 Å